Protein AF-A0AAF0M0W3-F1 (afdb_monomer)

Radius of gyration: 18.83 Å; Cα contacts (8 Å, |Δi|>4): 178; chains: 1; bounding box: 48×36×51 Å

Sequence (177 aa):
MTSTQRFRRYANWMKGRPHIDGHALKNRHITSLITAVCKCGARSDKPLSYHRRVQWQNKHLTQVMFQRNNPGDVGVAIVRMTGITYRQLDHWARKGYLPNHSQGSGTSRHWSADAPFIAAEMVRLIGIGFTPEAAAQIARRVVEEPSLEDRYHVGNGVEIQLTNWDAARAARKKTAA

Nearest PDB structures (foldseek):
  4wlw-assembly1_A-2  TM=6.647E-01  e=7.134E-03  Escherichia coli K-12
  4wlw-assembly2_A  TM=6.647E-01  e=7.134E-03  Escherichia coli K-12
  4wlw-assembly2_A-2  TM=6.647E-01  e=7.134E-03  Escherichia coli K-12
  4wls-assembly1_B  TM=6.559E-01  e=6.329E-03  Escherichia coli DH5[alpha]
  1q07-assembly1_A  TM=6.587E-01  e=1.974E-02  Escherichia coli

Structure (mmCIF, N/CA/C/O backbone):
data_AF-A0AAF0M0W3-F1
#
_entry.id   AF-A0AAF0M0W3-F1
#
loop_
_atom_site.group_PDB
_atom_site.id
_atom_site.type_symbol
_atom_site.label_atom_id
_atom_site.label_alt_id
_atom_site.label_comp_id
_atom_site.label_asym_id
_atom_site.label_entity_id
_atom_site.label_seq_id
_atom_site.pdbx_PDB_ins_code
_atom_site.Cartn_x
_atom_site.Cartn_y
_atom_site.Cartn_z
_atom_site.occupancy
_atom_site.B_iso_or_equiv
_atom_site.au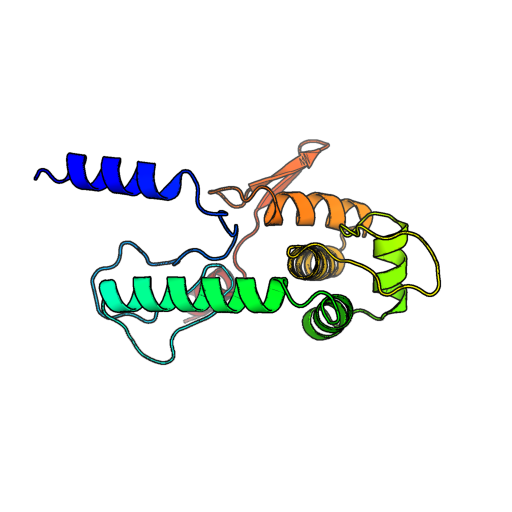th_seq_id
_atom_site.auth_comp_id
_atom_site.auth_asym_id
_atom_site.auth_atom_id
_atom_site.pdbx_PDB_model_num
ATOM 1 N N . MET A 1 1 ? 7.952 23.039 34.178 1.00 51.47 1 MET A N 1
ATOM 2 C CA . MET A 1 1 ? 7.816 22.869 32.710 1.00 51.47 1 MET A CA 1
ATOM 3 C C . MET A 1 1 ? 6.339 22.785 32.369 1.00 51.47 1 MET A C 1
ATOM 5 O O . MET A 1 1 ? 5.679 21.867 32.843 1.00 51.47 1 MET A O 1
ATOM 9 N N . THR A 1 2 ? 5.811 23.741 31.609 1.00 57.78 2 THR A N 1
ATOM 10 C CA . THR A 1 2 ? 4.375 23.792 31.290 1.00 57.78 2 THR A CA 1
ATOM 11 C C . THR A 1 2 ? 4.007 22.776 30.199 1.00 57.78 2 THR A C 1
ATOM 13 O O . THR A 1 2 ? 4.853 22.380 29.393 1.00 57.78 2 THR A O 1
ATOM 16 N N . SER A 1 3 ? 2.741 22.340 30.164 1.00 43.03 3 SER A N 1
ATOM 17 C CA . SER A 1 3 ? 2.191 21.437 29.131 1.00 43.03 3 SER A CA 1
ATOM 18 C C . SER A 1 3 ? 2.544 21.908 27.707 1.00 43.03 3 SER A C 1
ATOM 20 O O . SER A 1 3 ? 3.030 21.141 26.872 1.00 43.03 3 SER A O 1
ATOM 22 N N . THR A 1 4 ? 2.449 23.217 27.479 1.00 46.47 4 THR A N 1
ATOM 23 C CA . THR A 1 4 ? 2.734 23.889 26.207 1.00 46.47 4 THR A CA 1
ATOM 24 C C . THR A 1 4 ? 4.212 23.809 25.800 1.00 46.47 4 THR A C 1
ATOM 26 O O . THR A 1 4 ? 4.528 23.631 24.622 1.00 46.47 4 THR A O 1
ATOM 29 N N . GLN A 1 5 ? 5.141 23.863 26.764 1.00 44.78 5 GLN A N 1
ATOM 30 C CA . GLN A 1 5 ? 6.579 23.701 26.507 1.00 44.78 5 GLN A CA 1
ATOM 31 C C . GLN A 1 5 ? 6.940 22.261 26.117 1.00 44.78 5 GLN A C 1
ATOM 33 O O . GLN A 1 5 ? 7.802 22.058 25.259 1.00 44.78 5 GLN A O 1
ATOM 38 N N . ARG A 1 6 ? 6.263 21.252 26.689 1.00 45.41 6 ARG A N 1
ATOM 39 C CA . ARG A 1 6 ? 6.442 19.847 26.278 1.00 45.41 6 ARG A CA 1
ATOM 40 C C . ARG A 1 6 ? 5.936 19.612 24.856 1.00 45.41 6 ARG A C 1
ATOM 42 O O . ARG A 1 6 ? 6.615 18.939 24.086 1.00 45.41 6 ARG A O 1
ATOM 49 N N . PHE A 1 7 ? 4.808 20.219 24.485 1.00 42.31 7 PHE A N 1
ATOM 50 C CA . PHE A 1 7 ? 4.230 20.079 23.147 1.00 42.31 7 PHE A CA 1
ATOM 51 C C . PHE A 1 7 ? 5.109 20.713 22.056 1.00 42.31 7 PHE A C 1
ATOM 53 O O . PHE A 1 7 ? 5.390 20.070 21.048 1.00 42.31 7 PHE A O 1
ATOM 60 N N . ARG A 1 8 ? 5.639 21.927 22.278 1.00 45.53 8 ARG A N 1
ATOM 61 C CA . ARG A 1 8 ? 6.565 22.584 21.330 1.00 45.53 8 ARG A CA 1
ATOM 62 C C . ARG A 1 8 ? 7.876 21.820 21.149 1.00 45.53 8 ARG A C 1
ATOM 64 O O . ARG A 1 8 ? 8.347 21.667 20.025 1.00 45.53 8 ARG A O 1
ATOM 71 N N . ARG A 1 9 ? 8.455 21.304 22.238 1.00 46.06 9 ARG A N 1
ATOM 72 C CA . ARG A 1 9 ? 9.697 20.514 22.181 1.00 46.06 9 ARG A CA 1
ATOM 73 C C . ARG A 1 9 ? 9.476 19.180 21.460 1.00 46.06 9 ARG A C 1
ATOM 75 O O . ARG A 1 9 ? 10.324 18.762 20.680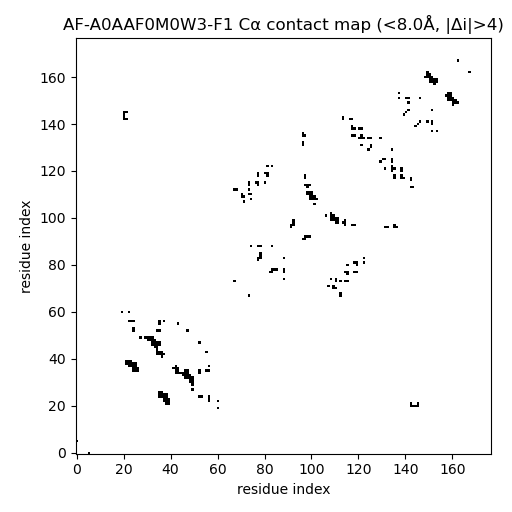 1.00 46.06 9 ARG A O 1
ATOM 82 N N . TYR A 1 10 ? 8.312 18.565 21.665 1.00 44.59 10 TYR A N 1
ATOM 83 C CA . TYR A 1 10 ? 7.892 17.356 20.962 1.00 44.59 10 TYR A CA 1
ATOM 84 C C . TYR A 1 10 ? 7.655 17.596 19.460 1.00 44.59 10 TYR A C 1
ATOM 86 O O . TYR A 1 10 ? 8.153 16.836 18.633 1.00 44.59 10 TYR A O 1
ATOM 94 N N . ALA A 1 11 ? 6.958 18.674 19.092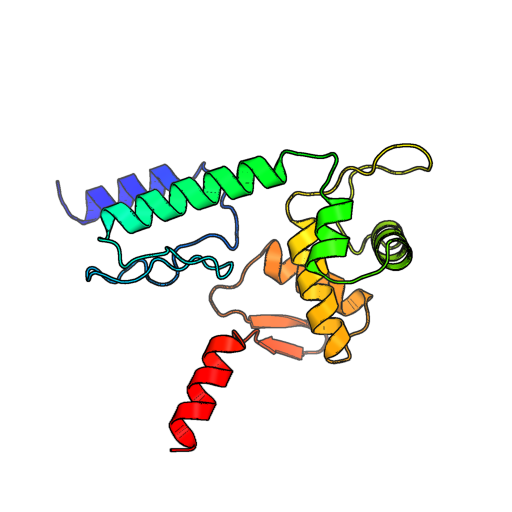 1.00 47.69 11 ALA A N 1
ATOM 95 C CA . ALA A 1 11 ? 6.717 19.037 17.695 1.00 47.69 11 ALA A CA 1
ATOM 96 C C . ALA A 1 11 ? 8.024 19.344 16.944 1.00 47.69 11 ALA A C 1
ATOM 98 O O . ALA A 1 11 ? 8.215 18.877 15.826 1.00 47.69 11 ALA A O 1
ATOM 99 N N . ASN A 1 12 ? 8.964 20.056 17.573 1.00 47.53 12 ASN A N 1
ATOM 100 C CA . ASN A 1 12 ? 10.274 20.325 16.974 1.00 47.53 12 ASN A CA 1
ATOM 101 C C . ASN A 1 12 ? 11.152 19.067 16.867 1.00 47.53 12 ASN A C 1
ATOM 103 O O . ASN A 1 12 ? 11.892 18.933 15.901 1.00 47.53 12 ASN A O 1
ATOM 107 N N . TRP A 1 13 ? 11.029 18.111 17.793 1.00 46.72 13 TRP A N 1
ATOM 108 C CA . TRP A 1 13 ? 11.699 16.806 17.692 1.00 46.72 13 TRP A CA 1
ATOM 109 C C . TRP A 1 13 ? 11.157 15.931 16.544 1.00 46.72 13 TRP A C 1
ATOM 111 O O . TRP A 1 13 ? 11.858 15.048 16.055 1.00 46.72 13 TRP A O 1
ATOM 121 N N . MET A 1 14 ? 9.928 16.187 16.085 1.00 42.41 14 MET A N 1
ATOM 122 C CA . MET A 1 14 ? 9.296 15.471 14.967 1.00 42.41 14 MET A CA 1
ATOM 123 C C . MET A 1 14 ? 9.658 16.050 13.587 1.00 42.41 14 MET A C 1
ATOM 125 O O . MET A 1 14 ? 9.535 15.336 12.600 1.00 42.41 14 MET A O 1
ATOM 129 N N . LYS A 1 15 ? 10.143 17.299 13.498 1.00 43.28 15 LYS A N 1
ATOM 130 C CA . LYS A 1 15 ? 10.372 18.032 12.231 1.00 43.28 15 LYS A CA 1
ATOM 131 C C . LYS A 1 15 ? 11.534 17.533 11.351 1.00 43.28 15 LYS A C 1
ATOM 133 O O . LYS A 1 15 ? 11.776 18.116 10.305 1.00 43.28 15 LYS A O 1
ATOM 138 N N . GLY A 1 16 ? 12.245 16.477 11.744 1.00 42.19 16 GLY A N 1
ATOM 139 C CA . GLY A 1 16 ? 13.374 15.933 10.97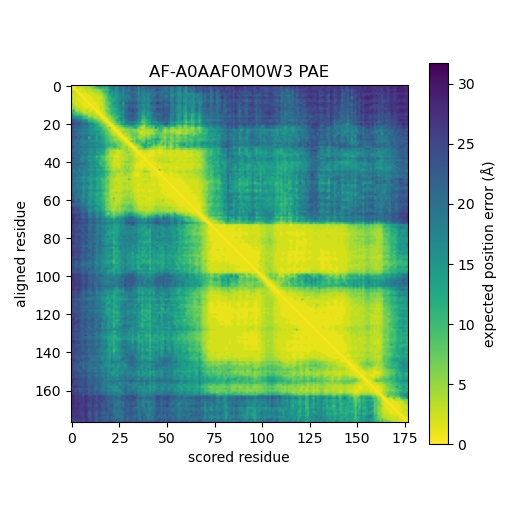4 1.00 42.19 16 GLY A CA 1
ATOM 140 C C . GLY A 1 16 ? 13.469 14.410 10.978 1.00 42.19 16 GLY A C 1
ATOM 141 O O . GLY A 1 16 ? 14.490 13.863 10.572 1.00 42.19 16 GLY A O 1
ATOM 142 N N . ARG A 1 17 ? 12.442 13.705 11.470 1.00 47.12 17 ARG A N 1
ATOM 143 C CA . ARG A 1 17 ? 12.383 12.247 11.329 1.00 47.12 17 ARG A CA 1
ATOM 144 C C . ARG A 1 17 ? 11.668 11.927 10.021 1.00 47.12 17 ARG A C 1
ATOM 146 O O . ARG A 1 17 ? 10.658 12.577 9.764 1.00 47.12 17 ARG A O 1
ATOM 153 N N . PRO A 1 18 ? 12.139 10.945 9.231 1.00 43.50 18 PRO A N 1
ATOM 154 C CA . PRO A 1 18 ? 11.376 10.446 8.097 1.00 43.50 18 PRO A CA 1
ATOM 155 C C . PRO A 1 18 ? 10.004 10.038 8.624 1.00 43.50 18 PRO A C 1
ATOM 157 O O . PRO A 1 18 ? 9.873 9.115 9.437 1.00 43.50 18 PRO A O 1
ATOM 160 N N . HIS A 1 19 ? 9.001 10.827 8.256 1.00 46.88 19 HIS A N 1
ATOM 161 C CA . HIS A 1 19 ? 7.620 10.541 8.554 1.00 46.88 19 HIS A CA 1
ATOM 162 C C . HIS A 1 19 ? 7.303 9.324 7.695 1.00 46.88 19 HIS A C 1
ATOM 164 O O . HIS A 1 19 ? 7.188 9.428 6.483 1.00 46.88 19 HIS A O 1
ATOM 170 N N . ILE A 1 20 ? 7.313 8.130 8.291 1.00 53.22 20 ILE A N 1
ATOM 171 C CA . ILE A 1 20 ? 6.810 6.960 7.578 1.00 53.22 20 ILE A CA 1
ATOM 172 C C . ILE A 1 20 ? 5.302 7.088 7.610 1.00 53.22 20 ILE A C 1
ATOM 174 O O . ILE A 1 20 ? 4.629 6.647 8.553 1.00 53.22 20 ILE A O 1
ATOM 178 N N . ASP A 1 21 ? 4.813 7.783 6.594 1.00 58.41 21 ASP A N 1
ATOM 179 C CA . ASP A 1 21 ? 3.411 7.929 6.295 1.00 58.41 21 ASP A CA 1
ATOM 180 C C . ASP A 1 21 ? 2.745 6.546 6.316 1.00 58.41 21 ASP A C 1
ATOM 182 O O . ASP A 1 21 ? 3.261 5.548 5.818 1.00 58.41 21 ASP A O 1
ATOM 186 N N . GLY A 1 22 ? 1.660 6.442 7.087 1.00 60.41 22 GLY A N 1
ATOM 187 C CA . GLY A 1 22 ? 0.940 5.181 7.303 1.00 60.41 22 GLY A CA 1
ATOM 188 C C . GLY A 1 22 ? 1.342 4.345 8.528 1.00 60.41 22 GLY A C 1
ATOM 189 O O . GLY A 1 22 ? 0.660 3.359 8.814 1.00 60.41 22 GLY A O 1
ATOM 190 N N . HIS A 1 23 ? 2.348 4.732 9.329 1.00 66.62 23 HIS A N 1
ATOM 191 C CA . HIS A 1 23 ? 2.781 3.945 10.504 1.00 66.62 23 HIS A CA 1
ATOM 192 C C . HIS A 1 23 ? 2.622 4.647 11.876 1.00 66.62 23 HIS A C 1
ATOM 194 O O . HIS A 1 23 ? 3.389 4.446 12.826 1.00 66.62 23 HIS A O 1
ATOM 200 N N . ALA A 1 24 ? 1.562 5.448 12.022 1.00 74.06 24 ALA A N 1
ATOM 201 C CA . ALA A 1 24 ? 1.191 6.099 13.284 1.00 74.06 24 ALA A CA 1
ATOM 202 C C . ALA A 1 24 ? 0.385 5.184 14.239 1.00 74.06 24 ALA A C 1
ATOM 204 O O . ALA A 1 24 ? -0.352 4.314 13.783 1.00 74.06 24 ALA A O 1
ATOM 205 N N . LEU A 1 25 ? 0.450 5.390 15.563 1.00 75.31 25 LEU A N 1
ATOM 206 C CA . LEU A 1 25 ? -0.514 4.797 16.510 1.00 75.31 25 LEU A CA 1
ATOM 207 C C . LEU A 1 25 ? -1.925 5.354 16.251 1.00 75.31 25 LEU A C 1
ATOM 209 O O . LEU A 1 25 ? -2.125 6.559 16.394 1.00 75.31 25 LEU A O 1
ATOM 213 N N . LYS A 1 26 ? -2.917 4.496 15.963 1.00 71.06 26 LYS A N 1
ATOM 214 C CA . LYS A 1 26 ? -4.325 4.918 15.780 1.00 71.06 26 LYS A CA 1
ATOM 215 C C . LYS A 1 26 ? -4.940 5.489 17.066 1.00 71.06 26 LYS A C 1
ATOM 217 O O . LYS A 1 26 ? -5.663 6.472 17.024 1.00 71.06 26 LYS A O 1
ATOM 222 N N . ASN A 1 27 ? -4.586 4.924 18.222 1.00 69.62 27 ASN A N 1
ATOM 223 C CA . ASN A 1 27 ? -5.183 5.264 19.521 1.00 69.62 27 ASN A CA 1
ATOM 224 C C . ASN A 1 27 ? -4.202 5.990 20.443 1.00 69.62 27 ASN A C 1
ATOM 226 O O . ASN A 1 27 ? -4.057 5.652 21.621 1.00 69.62 27 ASN A O 1
ATOM 230 N N . ARG A 1 28 ? -3.464 6.955 19.896 1.00 64.06 28 ARG A N 1
ATOM 231 C CA . ARG A 1 28 ? -2.369 7.607 20.615 1.00 64.06 28 ARG A CA 1
ATOM 232 C C . ARG A 1 28 ? -2.824 8.350 21.879 1.00 64.06 28 ARG A C 1
ATOM 234 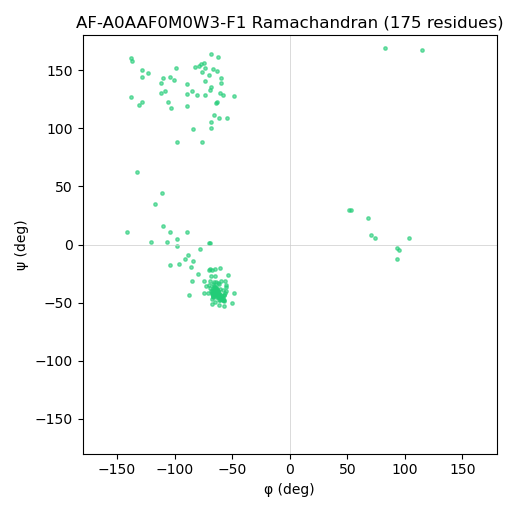O O . ARG A 1 28 ? -2.086 8.373 22.856 1.00 64.06 28 ARG A O 1
ATOM 241 N N . HIS A 1 29 ? -4.024 8.923 21.866 1.00 65.31 29 HIS A N 1
ATOM 242 C CA . HIS A 1 29 ? -4.538 9.769 22.950 1.00 65.31 29 HIS A CA 1
ATOM 243 C C . HIS A 1 29 ? -5.170 8.988 24.106 1.00 65.31 29 HIS A C 1
ATOM 245 O O . HIS A 1 29 ? -5.372 9.538 25.184 1.00 65.31 29 HIS A O 1
ATOM 251 N N . ILE A 1 30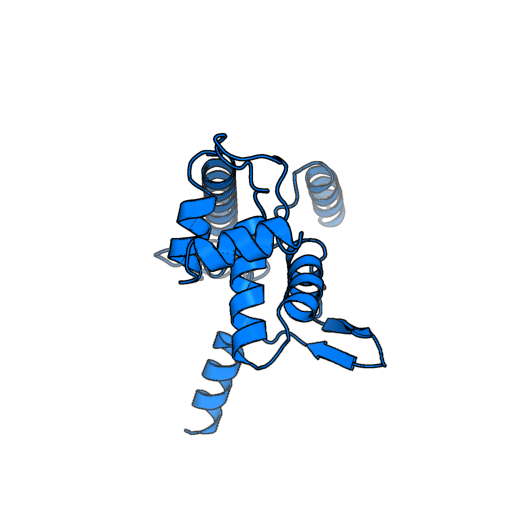 ? -5.464 7.703 23.907 1.00 72.44 30 ILE A N 1
ATOM 252 C CA . ILE A 1 30 ? -6.050 6.865 24.952 1.00 72.44 30 ILE A CA 1
ATOM 253 C C . ILE A 1 30 ? -4.959 6.560 25.977 1.00 72.44 30 ILE A C 1
ATOM 255 O O . ILE A 1 30 ? -3.889 6.098 25.587 1.00 72.44 30 ILE A O 1
ATOM 259 N N . THR A 1 31 ? -5.201 6.793 27.266 1.00 70.75 31 THR A N 1
ATOM 260 C CA . THR A 1 31 ? -4.228 6.560 28.355 1.00 70.75 31 THR A CA 1
ATOM 261 C C . THR A 1 31 ? -4.398 5.206 29.046 1.00 70.75 31 THR A C 1
ATOM 263 O O . THR A 1 31 ? -3.456 4.729 29.678 1.00 70.75 31 THR A O 1
ATOM 266 N N . SER A 1 32 ? -5.546 4.548 28.866 1.00 74.50 32 SER A N 1
ATOM 267 C CA . SER A 1 32 ? -5.835 3.220 29.415 1.00 74.50 32 SER A CA 1
ATOM 268 C C . SER A 1 32 ? -4.988 2.108 28.780 1.00 74.50 32 SER A C 1
ATOM 270 O O . SER A 1 32 ? -4.349 2.280 27.733 1.00 74.50 32 SER A O 1
ATOM 272 N N . LEU A 1 33 ? -4.951 0.949 29.443 1.00 80.06 33 LEU A N 1
ATOM 273 C CA . LEU A 1 33 ? -4.333 -0.262 28.907 1.00 80.06 33 LEU A CA 1
ATOM 274 C C . LEU A 1 33 ? -5.159 -0.762 27.723 1.00 80.06 33 LEU A C 1
ATOM 276 O O . LEU A 1 33 ? -6.234 -1.326 27.898 1.00 80.06 33 LEU A O 1
ATOM 280 N N . ILE A 1 34 ? -4.640 -0.559 26.516 1.00 83.00 34 ILE A N 1
ATOM 281 C CA . ILE A 1 34 ? -5.257 -1.037 25.280 1.00 83.00 34 ILE A CA 1
ATOM 282 C C . ILE A 1 34 ? -4.197 -1.626 24.364 1.00 83.00 34 ILE A C 1
ATOM 284 O O . ILE A 1 34 ? -3.008 -1.304 24.464 1.00 83.00 34 ILE A O 1
ATOM 288 N N . THR A 1 35 ? -4.630 -2.475 23.444 1.00 87.12 35 THR A N 1
ATOM 289 C CA . THR A 1 35 ? -3.780 -2.990 22.375 1.00 87.12 35 THR A CA 1
ATOM 290 C C . THR A 1 35 ? -3.267 -1.828 21.525 1.00 87.12 35 THR A C 1
ATOM 292 O O . THR A 1 35 ? -4.034 -0.954 21.110 1.00 87.12 35 THR A O 1
ATOM 295 N N . ALA A 1 36 ? -1.959 -1.784 21.277 1.00 84.19 36 ALA A N 1
ATOM 296 C CA . ALA A 1 36 ? -1.400 -0.850 20.312 1.00 84.19 36 ALA A CA 1
ATOM 297 C C . ALA A 1 36 ? -1.859 -1.260 18.911 1.00 84.19 36 ALA A C 1
ATOM 299 O O . ALA A 1 36 ? -1.810 -2.439 18.569 1.00 84.19 36 ALA A O 1
ATOM 300 N N . VAL A 1 37 ? -2.287 -0.286 18.107 1.00 81.06 37 VAL A N 1
ATOM 301 C CA . VAL A 1 37 ? -2.665 -0.502 16.708 1.00 81.06 37 VAL A CA 1
ATOM 302 C C . VAL A 1 37 ? -1.955 0.539 15.861 1.00 81.06 37 VAL A C 1
ATOM 304 O O . VAL A 1 37 ? -2.128 1.743 16.072 1.00 81.06 37 VAL A O 1
ATOM 307 N N . CYS A 1 38 ? -1.141 0.074 14.922 1.00 84.69 38 CYS A N 1
ATOM 308 C CA . CYS A 1 38 ? -0.514 0.915 13.916 1.00 84.69 38 CYS A CA 1
ATOM 309 C C . CYS A 1 38 ? -1.520 1.248 12.799 1.00 84.69 38 CYS A C 1
ATOM 311 O O . CYS A 1 38 ? -2.450 0.480 12.539 1.00 84.69 38 CYS A O 1
ATOM 313 N N . LYS A 1 39 ? -1.343 2.380 12.111 1.00 76.50 39 LYS A N 1
ATOM 314 C CA . LYS A 1 39 ? -2.160 2.777 10.956 1.00 76.50 39 LYS A CA 1
ATOM 315 C C . LYS A 1 39 ? -2.165 1.696 9.865 1.00 76.50 39 LYS A C 1
ATOM 317 O O . LYS A 1 39 ? -3.243 1.385 9.370 1.00 76.50 39 LYS A O 1
ATOM 322 N N . CYS A 1 40 ? -1.034 1.020 9.656 1.00 73.06 40 CYS A N 1
ATOM 323 C CA . CYS A 1 40 ? -0.884 -0.128 8.755 1.00 73.06 40 CYS A CA 1
ATOM 324 C C . CYS A 1 40 ? -1.604 -1.421 9.206 1.00 73.06 40 CYS A C 1
ATOM 326 O O . CYS A 1 40 ? -1.454 -2.457 8.570 1.00 73.06 40 CYS A O 1
ATOM 328 N N . GLY A 1 41 ? -2.314 -1.418 10.341 1.00 77.44 41 GLY A N 1
ATOM 329 C CA . GLY A 1 41 ? -3.084 -2.565 10.837 1.00 77.44 41 GLY A CA 1
ATOM 330 C C . GLY A 1 41 ? -2.348 -3.495 11.809 1.00 77.44 41 GLY A C 1
ATOM 331 O O . GLY A 1 41 ? -3.013 -4.276 12.489 1.00 77.44 41 GLY A O 1
ATOM 332 N N . ALA A 1 42 ? -1.021 -3.378 11.952 1.00 81.38 42 ALA A N 1
ATOM 333 C CA . ALA A 1 42 ? -0.245 -4.164 12.917 1.00 81.38 42 ALA A CA 1
ATOM 334 C C . ALA A 1 42 ? -0.720 -3.922 14.359 1.00 81.38 42 ALA A C 1
ATOM 336 O O . ALA A 1 42 ? -1.078 -2.793 14.720 1.00 81.38 42 ALA A O 1
ATOM 337 N N . ARG A 1 43 ? -0.712 -4.974 15.187 1.00 91.12 43 ARG A N 1
ATOM 338 C CA . ARG A 1 43 ? -1.216 -4.944 16.568 1.00 91.12 43 ARG A CA 1
ATOM 339 C C . ARG A 1 43 ? -0.183 -5.493 17.545 1.00 91.12 43 ARG A C 1
ATOM 341 O O . ARG A 1 43 ? 0.616 -6.344 17.172 1.00 91.12 43 ARG A O 1
ATOM 348 N N . SER A 1 44 ? -0.193 -5.007 18.784 1.00 90.44 44 SER A N 1
ATOM 349 C CA . SER A 1 44 ? 0.557 -5.653 19.867 1.00 90.44 44 SER A CA 1
ATOM 350 C C . SER A 1 44 ? -0.163 -6.911 20.357 1.00 90.44 44 SER A C 1
ATOM 352 O O . SER A 1 44 ? -1.388 -6.941 20.390 1.00 90.44 44 SER A O 1
ATOM 354 N N . ASP A 1 45 ? 0.582 -7.915 20.818 1.00 91.00 45 ASP A N 1
ATOM 355 C CA . ASP A 1 45 ? -0.008 -9.190 21.276 1.00 91.00 45 ASP A CA 1
ATOM 356 C C . ASP A 1 45 ? -0.801 -9.054 22.584 1.00 91.00 45 ASP A C 1
ATOM 358 O O . ASP A 1 45 ? -1.647 -9.878 22.914 1.00 91.00 45 ASP A O 1
ATOM 362 N N . LYS A 1 46 ? -0.525 -7.995 23.349 1.00 91.25 46 LYS A N 1
ATOM 363 C CA . LYS A 1 46 ? -1.172 -7.703 24.630 1.00 91.25 46 LYS A CA 1
ATOM 364 C C . LYS A 1 46 ? -1.512 -6.220 24.775 1.00 91.25 46 LYS A C 1
ATOM 366 O O . LYS A 1 46 ? -0.908 -5.394 24.079 1.00 91.25 46 LYS A O 1
ATOM 371 N N . PRO A 1 47 ? -2.442 -5.859 25.677 1.00 91.25 47 PRO A N 1
ATOM 372 C CA . PRO A 1 47 ? -2.683 -4.473 26.055 1.00 91.25 47 PRO A CA 1
ATOM 373 C C . PRO A 1 47 ? -1.423 -3.837 26.649 1.00 91.25 47 PRO A C 1
ATOM 375 O O . PRO A 1 47 ? -0.698 -4.463 27.422 1.00 91.25 47 PRO A O 1
ATOM 378 N N . LEU A 1 48 ? -1.151 -2.587 26.283 1.00 88.69 48 LEU A N 1
ATOM 379 C CA . LEU A 1 48 ? 0.064 -1.875 26.667 1.00 88.69 48 LEU A CA 1
ATOM 380 C C . LEU A 1 48 ? -0.274 -0.517 27.290 1.00 88.69 48 LEU A C 1
ATOM 382 O O . LEU A 1 48 ? -1.188 0.190 26.851 1.00 88.69 48 LEU A O 1
ATOM 386 N N . SER A 1 49 ? 0.519 -0.120 28.289 1.00 87.94 49 SER A N 1
ATOM 387 C CA . SER A 1 49 ? 0.485 1.243 28.828 1.00 87.94 49 SER A CA 1
ATOM 388 C C . SER A 1 49 ? 0.877 2.251 27.748 1.00 87.94 49 SER A C 1
ATOM 390 O O . SER A 1 49 ? 1.513 1.890 26.754 1.00 87.94 49 SER A O 1
ATOM 392 N N . TYR A 1 50 ? 0.537 3.528 27.935 1.00 84.81 50 TYR A N 1
ATOM 393 C CA . TYR A 1 50 ? 0.858 4.576 26.958 1.00 84.81 50 TYR A CA 1
ATOM 394 C C . TYR A 1 50 ? 2.342 4.566 26.538 1.00 84.81 50 TYR A C 1
ATOM 396 O O . TYR A 1 50 ? 2.652 4.486 25.349 1.00 84.81 50 TYR A O 1
ATOM 404 N N . HIS A 1 51 ? 3.269 4.550 27.504 1.00 84.50 51 HIS A N 1
ATOM 405 C CA . HIS A 1 51 ? 4.708 4.529 27.219 1.00 84.50 51 HIS A CA 1
ATOM 406 C C . HIS A 1 51 ? 5.129 3.275 26.437 1.00 84.50 51 HIS A C 1
ATOM 408 O O . HIS A 1 51 ? 5.889 3.360 25.472 1.00 84.50 51 HIS A O 1
ATOM 414 N N . ARG A 1 52 ? 4.586 2.105 26.799 1.00 87.06 52 ARG A N 1
ATOM 415 C CA . ARG A 1 52 ? 4.848 0.848 26.086 1.00 87.06 52 ARG A CA 1
ATOM 416 C C . ARG A 1 52 ? 4.273 0.852 24.668 1.00 87.06 52 ARG A C 1
ATOM 418 O O . ARG A 1 52 ? 4.909 0.293 23.783 1.00 87.06 52 ARG A O 1
ATOM 425 N N . ARG A 1 53 ? 3.133 1.509 24.418 1.00 84.81 53 ARG A N 1
ATOM 426 C CA . ARG A 1 53 ? 2.585 1.680 23.059 1.00 84.81 53 ARG A CA 1
ATOM 427 C C . ARG A 1 53 ? 3.494 2.533 22.185 1.00 84.81 53 ARG A C 1
ATOM 429 O O . ARG A 1 53 ? 3.745 2.151 21.048 1.00 84.81 53 ARG A O 1
ATOM 436 N N . VAL A 1 54 ? 4.030 3.636 22.714 1.00 79.69 54 VAL A N 1
ATOM 437 C CA . VAL A 1 54 ? 5.004 4.472 21.987 1.00 79.69 54 VAL A CA 1
ATOM 438 C C . VAL A 1 54 ? 6.277 3.678 21.672 1.00 79.69 54 VAL A C 1
ATOM 440 O O . VAL A 1 54 ? 6.749 3.703 20.539 1.00 79.69 54 VAL A O 1
ATOM 443 N N . GLN A 1 55 ? 6.805 2.914 22.636 1.00 85.25 55 GLN A N 1
ATOM 444 C CA . GLN A 1 55 ? 7.956 2.034 22.397 1.00 85.25 55 GLN A CA 1
ATOM 445 C C . GLN A 1 55 ? 7.665 0.963 21.340 1.00 85.25 55 GLN A C 1
ATOM 447 O O . GLN A 1 55 ? 8.484 0.746 20.451 1.00 85.25 55 GLN A O 1
ATOM 452 N N . TRP A 1 56 ? 6.500 0.317 21.417 1.00 91.50 56 TRP A N 1
ATOM 453 C CA . TRP A 1 56 ? 6.059 -0.663 20.426 1.00 91.50 56 TRP A CA 1
ATOM 454 C C . TRP A 1 56 ? 5.965 -0.038 19.033 1.00 91.50 56 TRP A C 1
ATOM 456 O O . TRP A 1 56 ? 6.469 -0.618 18.079 1.00 91.50 56 TRP A O 1
ATOM 466 N N . GLN A 1 57 ? 5.406 1.170 18.921 1.00 86.62 57 GLN A N 1
ATOM 467 C CA . GLN A 1 57 ? 5.310 1.884 17.652 1.00 86.62 57 GLN A CA 1
ATOM 468 C C . GLN A 1 57 ? 6.693 2.198 17.081 1.00 86.62 57 GLN A C 1
ATOM 470 O O . GLN A 1 57 ? 6.918 1.971 15.900 1.00 86.62 57 GLN A O 1
ATOM 475 N N . ASN A 1 58 ? 7.624 2.681 17.906 1.00 82.69 58 ASN A N 1
ATOM 476 C CA . ASN A 1 58 ? 8.992 2.949 17.466 1.00 82.69 58 ASN A CA 1
ATOM 477 C C . ASN A 1 58 ? 9.692 1.665 17.008 1.00 82.69 58 ASN A C 1
ATOM 479 O O . ASN A 1 58 ? 10.317 1.668 15.956 1.00 82.69 58 ASN A O 1
ATOM 483 N N . LYS A 1 59 ? 9.542 0.557 17.748 1.00 85.81 59 LYS A N 1
ATOM 484 C CA . LYS A 1 59 ? 10.091 -0.747 17.350 1.00 85.81 59 LYS A CA 1
ATOM 485 C C . LYS A 1 59 ? 9.493 -1.224 16.025 1.00 85.81 59 LYS A C 1
ATOM 487 O O . LYS A 1 59 ? 10.235 -1.652 15.150 1.00 85.81 59 LYS A O 1
ATOM 492 N N . HIS A 1 60 ? 8.173 -1.114 15.873 1.00 85.56 60 HIS A N 1
ATOM 493 C CA . HIS A 1 60 ? 7.460 -1.440 14.638 1.00 85.56 60 HIS A CA 1
ATOM 494 C C . HIS A 1 60 ? 7.956 -0.587 13.468 1.00 85.56 60 HIS A C 1
ATOM 496 O O . HIS A 1 60 ? 8.296 -1.124 12.424 1.00 85.56 60 HIS A O 1
ATOM 502 N N . LEU A 1 61 ? 8.083 0.727 13.664 1.00 81.81 61 LEU A N 1
ATOM 503 C CA . LEU A 1 61 ? 8.642 1.652 12.677 1.00 81.81 61 LEU A CA 1
ATOM 504 C C . LEU A 1 61 ? 10.066 1.260 12.277 1.00 81.81 61 LEU A C 1
ATOM 506 O O . LEU A 1 61 ? 10.352 1.181 11.090 1.00 81.81 61 LEU A O 1
ATOM 510 N N . THR A 1 62 ? 10.944 0.969 13.239 1.00 75.88 62 THR A N 1
ATOM 511 C CA . THR A 1 62 ? 12.318 0.526 12.961 1.00 75.88 62 THR A CA 1
ATOM 512 C C . THR A 1 62 ? 12.347 -0.801 12.206 1.00 75.88 62 THR A C 1
ATOM 514 O O . THR A 1 62 ? 13.133 -0.955 11.279 1.00 75.88 62 THR A O 1
ATOM 517 N N . GLN A 1 63 ? 11.475 -1.748 12.553 1.00 78.62 63 GLN A N 1
ATOM 518 C CA . GLN A 1 63 ? 11.376 -3.026 11.852 1.00 78.62 63 GLN A CA 1
ATOM 519 C C . GLN A 1 63 ? 10.876 -2.845 10.414 1.00 78.62 63 GLN A C 1
ATOM 521 O O . GLN A 1 63 ? 11.444 -3.427 9.494 1.00 78.62 63 GLN A O 1
ATOM 526 N N . VAL A 1 64 ? 9.872 -1.992 10.208 1.00 75.50 64 VAL A N 1
ATOM 527 C CA . VAL A 1 64 ? 9.366 -1.629 8.878 1.00 75.50 64 VAL A CA 1
ATOM 528 C C . VAL A 1 64 ? 10.440 -0.903 8.067 1.00 75.50 64 VAL A C 1
ATOM 530 O O . VAL A 1 64 ? 10.631 -1.229 6.903 1.00 75.50 64 VAL A O 1
ATOM 533 N N . MET A 1 65 ? 11.192 0.026 8.666 1.00 72.81 65 MET A N 1
ATOM 534 C CA . MET A 1 65 ? 12.347 0.677 8.028 1.00 72.81 65 MET A CA 1
ATOM 535 C C . MET A 1 65 ? 13.405 -0.335 7.595 1.00 72.81 65 MET A C 1
ATOM 537 O O . MET A 1 65 ? 13.910 -0.265 6.481 1.00 72.81 65 MET A O 1
ATOM 541 N N . PHE A 1 66 ? 13.737 -1.283 8.469 1.00 67.00 66 PHE A N 1
ATOM 542 C CA . PHE A 1 66 ? 14.733 -2.304 8.172 1.00 67.00 66 PHE A CA 1
ATOM 543 C C . PHE A 1 66 ? 14.277 -3.221 7.031 1.00 67.00 66 PHE A C 1
ATOM 545 O O . PHE A 1 66 ? 15.050 -3.506 6.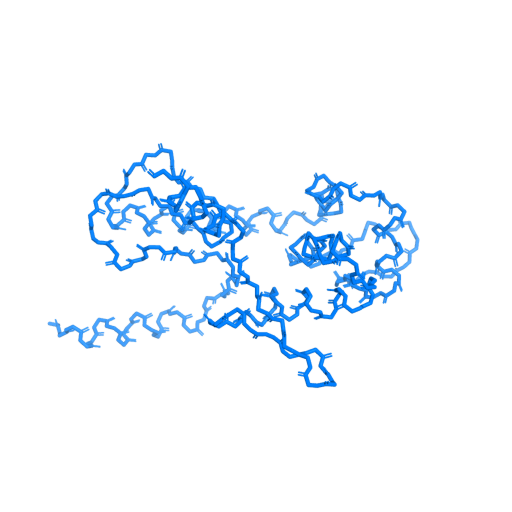125 1.00 67.00 66 PHE A O 1
ATOM 552 N N . GLN A 1 67 ? 13.001 -3.617 7.026 1.00 65.81 67 GLN A N 1
ATOM 553 C CA . GLN A 1 67 ? 12.401 -4.380 5.927 1.00 65.81 67 GLN A CA 1
ATOM 554 C C . GLN A 1 67 ? 12.357 -3.577 4.618 1.00 65.81 67 GLN A C 1
ATOM 556 O O . GLN A 1 67 ? 12.618 -4.136 3.558 1.00 65.81 67 GLN A O 1
ATOM 561 N N . ARG A 1 68 ? 12.093 -2.264 4.686 1.00 63.16 68 ARG A N 1
ATOM 562 C CA . ARG A 1 68 ? 12.142 -1.340 3.537 1.00 63.16 68 ARG A CA 1
ATOM 563 C C . ARG A 1 68 ? 13.549 -1.211 2.943 1.00 63.16 68 ARG A C 1
ATOM 565 O O . ARG A 1 68 ? 13.678 -1.038 1.738 1.00 63.16 68 ARG A O 1
ATOM 572 N N . ASN A 1 69 ? 14.587 -1.326 3.771 1.00 59.81 69 ASN A N 1
ATOM 573 C CA . ASN A 1 69 ? 15.986 -1.172 3.368 1.00 59.81 69 ASN A CA 1
ATOM 574 C C . ASN A 1 69 ? 16.658 -2.476 2.908 1.00 59.81 69 ASN A C 1
ATOM 576 O O . ASN A 1 69 ? 17.874 -2.480 2.735 1.00 59.81 69 ASN A O 1
ATOM 580 N N . ASN A 1 70 ? 15.916 -3.572 2.700 1.00 64.75 70 ASN A N 1
ATOM 581 C CA . ASN A 1 70 ? 16.454 -4.762 2.040 1.00 64.75 70 ASN A CA 1
ATOM 582 C C . ASN A 1 70 ? 16.048 -4.763 0.549 1.00 64.75 70 ASN A C 1
ATOM 584 O O . ASN A 1 70 ? 14.994 -5.301 0.197 1.00 64.75 70 ASN A O 1
ATOM 588 N N . PRO A 1 71 ? 16.840 -4.133 -0.342 1.00 57.09 71 PRO A N 1
ATOM 589 C CA . PRO A 1 71 ? 16.433 -3.834 -1.718 1.00 57.09 71 PRO A CA 1
ATOM 590 C C . PRO A 1 71 ? 16.205 -5.083 -2.578 1.00 57.09 71 PRO A C 1
ATOM 592 O O . PRO A 1 71 ? 15.492 -5.008 -3.577 1.00 57.09 71 PRO A O 1
ATOM 595 N N . GLY A 1 72 ? 16.779 -6.228 -2.195 1.00 63.62 72 GLY A N 1
ATOM 596 C CA . GLY A 1 72 ? 16.727 -7.457 -2.987 1.00 63.62 72 GLY A CA 1
ATOM 597 C C . GLY A 1 72 ? 15.351 -8.124 -3.052 1.00 63.62 72 GLY A C 1
ATOM 598 O O . GLY A 1 72 ? 15.097 -8.863 -3.998 1.00 63.62 72 GLY A O 1
ATOM 599 N N . ASP A 1 73 ? 14.455 -7.853 -2.097 1.00 78.81 73 ASP A N 1
ATOM 600 C CA . ASP A 1 73 ? 13.240 -8.665 -1.910 1.00 78.81 73 ASP A CA 1
ATOM 601 C C . ASP A 1 73 ? 11.923 -7.884 -2.056 1.00 78.81 73 ASP A C 1
ATOM 603 O O . ASP A 1 73 ? 10.834 -8.440 -1.926 1.00 78.81 73 ASP A O 1
ATOM 607 N N . VAL A 1 74 ? 11.975 -6.585 -2.372 1.00 85.56 74 VAL A N 1
ATOM 608 C CA . VAL A 1 74 ? 10.758 -5.752 -2.442 1.00 85.56 74 VAL A CA 1
ATOM 609 C C . VAL A 1 74 ? 9.810 -6.230 -3.549 1.00 85.56 74 VAL A C 1
ATOM 611 O O . VAL A 1 74 ? 8.597 -6.251 -3.356 1.00 85.56 74 VAL A O 1
ATOM 614 N N . GLY A 1 75 ? 10.340 -6.692 -4.686 1.00 88.94 75 GLY A N 1
ATOM 615 C CA . GLY A 1 75 ? 9.522 -7.256 -5.765 1.00 88.94 75 GLY A CA 1
ATOM 616 C C . GLY A 1 75 ? 8.774 -8.529 -5.349 1.00 88.94 75 GLY A C 1
ATOM 617 O O . GLY A 1 75 ? 7.591 -8.682 -5.655 1.00 88.94 75 GLY A O 1
ATOM 618 N N . VAL A 1 76 ? 9.438 -9.421 -4.609 1.00 88.94 76 VAL A N 1
ATOM 619 C CA . VAL A 1 76 ? 8.825 -10.640 -4.056 1.00 88.94 76 VAL A CA 1
ATOM 620 C C . VAL A 1 76 ? 7.794 -10.271 -2.993 1.00 88.94 76 VAL A C 1
ATOM 622 O O . VAL A 1 76 ? 6.698 -10.830 -2.988 1.00 88.94 76 VAL A O 1
ATOM 625 N N . ALA A 1 77 ? 8.100 -9.295 -2.133 1.00 88.00 77 ALA A N 1
ATOM 626 C CA . ALA A 1 77 ? 7.167 -8.784 -1.139 1.00 88.00 77 ALA A CA 1
ATOM 627 C C . ALA A 1 77 ? 5.899 -8.222 -1.795 1.00 88.00 77 ALA A C 1
ATOM 629 O O . ALA A 1 77 ? 4.804 -8.563 -1.355 1.00 88.00 77 ALA A O 1
ATOM 630 N N . ILE A 1 78 ? 6.022 -7.447 -2.882 1.00 92.88 78 ILE A N 1
ATOM 631 C CA . ILE A 1 78 ? 4.872 -6.953 -3.654 1.00 92.88 78 ILE A CA 1
ATOM 632 C C . ILE A 1 78 ? 4.015 -8.128 -4.140 1.00 92.88 78 ILE A C 1
ATOM 634 O O . ILE A 1 78 ? 2.819 -8.165 -3.856 1.00 92.88 78 ILE A O 1
ATOM 638 N N . VAL A 1 79 ? 4.612 -9.111 -4.820 1.00 94.38 79 VAL A N 1
ATOM 639 C CA . VAL A 1 79 ? 3.891 -10.290 -5.336 1.00 94.38 79 VAL A CA 1
ATOM 640 C C . VAL A 1 79 ? 3.197 -11.055 -4.208 1.00 94.38 79 VAL A C 1
ATOM 642 O O . VAL A 1 79 ? 2.006 -11.342 -4.294 1.00 94.38 79 VAL A O 1
ATOM 645 N N . ARG A 1 80 ? 3.907 -11.326 -3.109 1.00 90.31 80 ARG A N 1
ATOM 646 C CA . ARG A 1 80 ? 3.379 -12.080 -1.966 1.00 90.31 80 ARG A CA 1
ATOM 647 C C . ARG A 1 80 ? 2.264 -11.339 -1.230 1.00 90.31 80 ARG A C 1
ATOM 649 O O . ARG A 1 80 ? 1.295 -11.969 -0.820 1.00 90.31 80 ARG A O 1
ATOM 656 N N . MET A 1 81 ? 2.406 -10.031 -1.025 1.00 88.62 81 MET A N 1
ATOM 657 C CA . MET A 1 81 ? 1.427 -9.220 -0.295 1.00 88.62 81 MET A CA 1
ATOM 658 C C . MET A 1 81 ? 0.149 -8.989 -1.096 1.00 88.62 81 MET A C 1
ATOM 660 O O . MET A 1 81 ? -0.928 -8.912 -0.513 1.00 88.62 81 MET A O 1
ATOM 664 N N . THR A 1 82 ? 0.271 -8.836 -2.414 1.00 93.25 82 THR A N 1
ATOM 665 C CA . THR A 1 82 ? -0.838 -8.386 -3.268 1.00 93.25 82 THR A CA 1
ATOM 666 C C . THR A 1 82 ? -1.473 -9.507 -4.085 1.00 93.25 82 THR A C 1
ATOM 668 O O . THR A 1 82 ? -2.584 -9.345 -4.580 1.00 93.25 82 THR A O 1
ATOM 671 N N . GLY A 1 83 ? -0.784 -10.641 -4.236 1.00 94.56 83 GLY A N 1
ATOM 672 C CA . GLY A 1 83 ? -1.230 -11.765 -5.056 1.00 94.56 83 GLY A CA 1
ATOM 673 C C . GLY A 1 83 ? -1.109 -11.535 -6.566 1.00 94.56 83 GLY A C 1
ATOM 674 O O . GLY A 1 83 ? -1.550 -12.386 -7.336 1.00 94.56 83 GLY A O 1
ATOM 675 N N . ILE A 1 84 ? -0.525 -10.418 -7.020 1.00 96.69 84 ILE A N 1
ATOM 676 C CA . ILE A 1 84 ? -0.312 -10.171 -8.453 1.00 96.69 84 ILE A CA 1
ATOM 677 C C . ILE A 1 84 ? 0.817 -11.040 -9.003 1.00 96.69 84 ILE A C 1
ATOM 679 O O . ILE A 1 84 ? 1.774 -11.376 -8.312 1.00 96.69 84 ILE A O 1
ATOM 683 N N . THR A 1 85 ? 0.753 -11.353 -10.291 1.00 96.88 85 THR A N 1
ATOM 684 C CA . THR A 1 85 ? 1.830 -12.084 -10.971 1.00 96.88 85 THR A CA 1
ATOM 685 C C . THR A 1 85 ? 3.050 -11.192 -11.224 1.00 96.88 85 THR A C 1
ATOM 687 O O . THR A 1 85 ? 2.927 -9.978 -11.403 1.00 96.88 85 THR A O 1
ATOM 690 N N . TYR A 1 86 ? 4.238 -11.792 -11.371 1.00 93.81 86 TYR A N 1
ATOM 691 C CA . TYR A 1 86 ? 5.442 -11.058 -11.795 1.00 93.81 86 TYR A CA 1
ATOM 692 C C . TYR A 1 86 ? 5.264 -10.329 -13.134 1.00 93.81 86 TYR A C 1
ATOM 694 O O . TYR A 1 86 ? 5.832 -9.259 -13.327 1.00 93.81 86 TYR A O 1
ATOM 702 N N . ARG A 1 87 ? 4.442 -10.864 -14.049 1.00 94.75 87 ARG A N 1
ATOM 703 C CA . ARG A 1 87 ? 4.125 -10.201 -15.325 1.00 94.75 87 ARG A CA 1
ATOM 704 C C . ARG A 1 87 ? 3.304 -8.926 -15.123 1.00 94.75 87 ARG A C 1
ATOM 706 O O . ARG A 1 87 ? 3.570 -7.933 -15.792 1.00 94.75 87 ARG A O 1
ATOM 713 N N . GLN A 1 88 ? 2.336 -8.938 -14.204 1.00 96.81 88 GLN A N 1
ATOM 714 C CA . GLN A 1 88 ? 1.578 -7.736 -13.838 1.00 96.81 88 GLN A CA 1
ATOM 715 C C . GLN A 1 88 ? 2.472 -6.711 -13.141 1.00 96.81 88 GLN A C 1
ATOM 717 O O . GLN A 1 88 ? 2.435 -5.541 -13.509 1.00 96.81 88 GLN A O 1
ATOM 722 N N . LEU A 1 89 ? 3.318 -7.153 -12.205 1.00 95.06 89 LEU A N 1
ATOM 723 C CA . LEU A 1 89 ? 4.294 -6.289 -11.541 1.00 95.06 89 LEU A CA 1
ATOM 724 C C . LEU A 1 89 ? 5.233 -5.613 -12.553 1.00 95.06 89 LEU A C 1
ATOM 726 O O . LEU A 1 89 ? 5.426 -4.399 -12.512 1.00 95.06 89 LEU A O 1
ATOM 730 N N . ASP A 1 90 ? 5.782 -6.384 -13.492 1.00 92.94 90 ASP A N 1
ATOM 731 C CA . ASP A 1 90 ? 6.649 -5.874 -14.554 1.00 92.94 90 ASP A CA 1
ATOM 732 C C . ASP A 1 90 ? 5.909 -4.909 -15.494 1.00 92.94 90 ASP A C 1
ATOM 734 O O . ASP A 1 90 ? 6.443 -3.862 -15.865 1.00 92.94 90 ASP A O 1
ATOM 738 N N . HIS A 1 91 ? 4.654 -5.213 -15.832 1.00 94.75 91 HIS A N 1
ATOM 739 C CA . HIS A 1 91 ? 3.803 -4.317 -16.608 1.00 94.75 91 HIS A CA 1
ATOM 740 C C . HIS A 1 91 ? 3.569 -2.982 -15.884 1.00 94.75 91 HIS A C 1
ATOM 742 O O . HIS A 1 91 ? 3.763 -1.925 -16.484 1.00 94.75 91 HIS A O 1
ATOM 748 N N . TRP A 1 92 ? 3.217 -3.010 -14.595 1.00 96.12 92 TRP A N 1
ATOM 749 C CA . TRP A 1 92 ? 3.011 -1.807 -13.780 1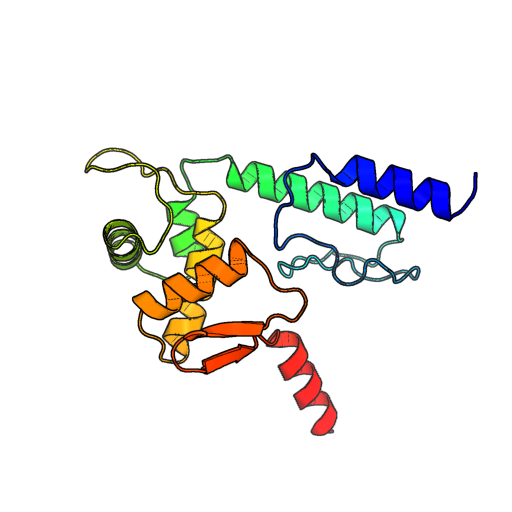.00 96.12 92 TRP A CA 1
ATOM 750 C C . TRP A 1 92 ? 4.292 -0.984 -13.636 1.00 96.12 92 TRP A C 1
ATOM 752 O O . TRP A 1 92 ? 4.250 0.239 -13.755 1.00 96.12 92 TRP A O 1
ATOM 762 N N . ALA A 1 93 ? 5.441 -1.639 -13.462 1.00 94.06 93 ALA A N 1
ATOM 763 C CA . ALA A 1 93 ? 6.744 -0.983 -13.470 1.00 94.06 93 ALA A CA 1
ATOM 764 C C . ALA A 1 93 ? 7.042 -0.286 -14.805 1.00 94.06 93 ALA A C 1
ATOM 766 O O . ALA A 1 93 ? 7.447 0.874 -14.807 1.00 94.06 93 ALA A O 1
ATOM 767 N N . ARG A 1 94 ? 6.824 -0.961 -15.941 1.00 92.62 94 ARG A N 1
ATOM 768 C CA . ARG A 1 94 ? 7.061 -0.387 -17.279 1.00 92.62 94 ARG A CA 1
ATOM 769 C C . ARG A 1 94 ? 6.123 0.768 -17.611 1.00 92.62 94 ARG A C 1
ATOM 771 O O . ARG A 1 94 ? 6.520 1.685 -18.317 1.00 92.62 94 ARG A O 1
ATOM 778 N N . LYS A 1 95 ? 4.893 0.732 -17.101 1.00 95.69 95 LYS A N 1
ATOM 779 C CA . LYS A 1 95 ? 3.927 1.828 -17.233 1.00 95.69 95 LYS A CA 1
ATOM 780 C C . LYS A 1 95 ? 4.185 2.989 -16.268 1.00 95.69 95 LYS A C 1
ATOM 782 O O . LYS A 1 95 ? 3.476 3.986 -16.335 1.00 95.69 95 LYS A O 1
ATOM 787 N N . GLY A 1 96 ? 5.169 2.874 -15.371 1.00 94.75 96 GLY A N 1
ATOM 788 C CA . GLY A 1 96 ? 5.450 3.893 -14.359 1.00 94.75 96 GLY A CA 1
ATOM 789 C C . GLY A 1 96 ? 4.347 4.013 -13.306 1.00 94.75 96 GLY A C 1
ATOM 790 O O . GLY A 1 96 ? 4.197 5.068 -12.693 1.00 94.75 96 GLY A O 1
ATOM 791 N N . TYR A 1 97 ? 3.543 2.962 -13.114 1.00 96.50 97 TYR A N 1
ATOM 792 C CA . TYR A 1 97 ? 2.490 2.914 -12.096 1.00 96.50 97 TYR A CA 1
ATOM 793 C C . TYR A 1 97 ? 3.056 2.726 -10.692 1.00 96.50 97 TYR A C 1
ATOM 795 O O . TYR A 1 97 ? 2.500 3.253 -9.734 1.00 96.50 97 TYR A O 1
ATOM 803 N N . LEU A 1 98 ? 4.183 2.021 -10.593 1.00 94.81 98 LEU A N 1
ATOM 804 C CA . LEU A 1 98 ? 4.939 1.855 -9.361 1.00 94.81 98 LEU A CA 1
ATOM 805 C C . LEU A 1 98 ? 6.286 2.580 -9.462 1.00 94.81 98 LEU A C 1
ATOM 807 O O . LEU A 1 98 ? 6.943 2.477 -10.503 1.00 94.81 98 LEU A O 1
ATOM 811 N N . PRO A 1 99 ? 6.731 3.257 -8.390 1.00 89.25 99 PRO A N 1
ATOM 812 C CA . PRO A 1 99 ? 8.041 3.893 -8.348 1.00 89.25 99 PRO A CA 1
ATOM 813 C C . PRO A 1 99 ? 9.157 2.838 -8.389 1.00 89.25 99 PRO A C 1
ATOM 815 O O . PRO A 1 99 ? 9.353 2.068 -7.443 1.00 89.25 99 PRO A O 1
ATOM 818 N N . ASN A 1 100 ? 9.890 2.810 -9.503 1.00 85.00 100 ASN A N 1
ATOM 819 C CA . ASN A 1 100 ? 11.129 2.055 -9.663 1.00 85.00 100 ASN A CA 1
ATOM 820 C C . ASN A 1 100 ? 12.268 3.002 -10.065 1.00 85.00 100 ASN A C 1
ATOM 822 O O . ASN A 1 100 ? 12.043 4.003 -10.742 1.00 85.00 100 ASN A O 1
ATOM 826 N N . HIS A 1 101 ? 13.486 2.692 -9.622 1.00 75.69 101 HIS A N 1
ATOM 827 C CA . HIS A 1 101 ? 14.674 3.524 -9.862 1.00 75.69 101 HIS A CA 1
ATOM 828 C C . HIS A 1 101 ? 15.633 2.920 -10.896 1.00 75.69 101 HIS A C 1
ATOM 830 O O . HIS A 1 101 ? 16.693 3.474 -11.163 1.00 75.69 101 HIS A O 1
ATOM 836 N N . SER A 1 102 ? 15.284 1.776 -11.481 1.00 76.44 102 SER A N 1
ATOM 837 C CA . SER A 1 102 ? 16.156 1.023 -12.383 1.00 76.44 102 SER A CA 1
ATOM 838 C C . SER A 1 102 ? 15.433 0.696 -13.686 1.00 76.44 102 SER A C 1
ATOM 840 O O . SER A 1 102 ? 14.394 0.024 -13.674 1.00 76.44 102 SER A O 1
ATOM 842 N N . GLN A 1 103 ? 16.018 1.123 -14.802 1.00 70.62 103 GLN A N 1
ATOM 843 C CA . GLN A 1 103 ? 15.614 0.718 -16.145 1.00 70.62 103 GLN A CA 1
ATOM 844 C C . GLN A 1 103 ? 16.536 -0.394 -16.667 1.00 70.62 103 GLN A C 1
ATOM 846 O O . GLN A 1 103 ? 17.702 -0.466 -16.286 1.00 70.62 103 GLN A O 1
ATOM 851 N N . GLY A 1 104 ? 16.005 -1.249 -17.545 1.00 70.38 104 GLY A N 1
ATOM 852 C CA . GLY A 1 104 ? 16.763 -2.304 -18.224 1.00 70.38 104 GLY A CA 1
ATOM 853 C C . GLY A 1 104 ? 16.346 -3.732 -17.866 1.00 70.38 104 GLY A C 1
ATOM 854 O O . GLY A 1 104 ? 15.574 -3.978 -16.939 1.00 70.38 104 GLY A O 1
ATOM 855 N N . SER A 1 105 ? 16.847 -4.677 -18.661 1.00 69.12 105 SER A N 1
ATOM 856 C CA . SER A 1 105 ? 16.748 -6.122 -18.444 1.00 69.12 105 SER A CA 1
ATOM 857 C C . SER A 1 105 ? 18.056 -6.656 -17.855 1.00 69.12 105 SER A C 1
ATOM 859 O O . SER A 1 105 ? 19.126 -6.236 -18.283 1.00 69.12 105 SER A O 1
ATOM 861 N N . GLY A 1 106 ? 17.984 -7.613 -16.926 1.00 76.56 106 GLY A N 1
ATOM 862 C CA . GLY A 1 106 ? 19.164 -8.317 -16.397 1.00 76.56 106 GLY A CA 1
ATOM 863 C C . GLY A 1 106 ? 19.750 -7.751 -15.099 1.00 76.56 106 GLY A C 1
ATOM 864 O O . GLY A 1 106 ? 20.630 -8.378 -14.520 1.00 76.56 106 GLY A O 1
ATOM 865 N N . THR A 1 107 ? 19.239 -6.626 -14.595 1.00 75.12 107 THR A N 1
ATOM 866 C CA . THR A 1 107 ? 19.565 -6.108 -13.258 1.00 75.12 107 THR A CA 1
ATOM 867 C C . THR A 1 107 ? 18.366 -6.224 -12.322 1.00 75.12 107 THR A C 1
ATOM 869 O O . THR A 1 107 ? 17.212 -6.059 -12.730 1.00 75.12 107 THR A O 1
ATOM 872 N N . SER A 1 108 ? 18.631 -6.528 -11.048 1.00 79.19 108 SER A N 1
ATOM 873 C CA . SER A 1 108 ? 17.599 -6.508 -10.009 1.00 79.19 108 SER A CA 1
ATOM 874 C C . SER A 1 108 ? 16.971 -5.122 -9.935 1.00 79.19 108 SER A C 1
ATOM 876 O O . SER A 1 108 ? 17.674 -4.114 -9.839 1.00 79.19 108 SER A O 1
ATOM 878 N N . ARG A 1 109 ? 15.635 -5.068 -9.989 1.00 84.94 109 ARG A N 1
ATOM 879 C CA . ARG A 1 109 ? 14.920 -3.795 -9.931 1.00 84.94 109 ARG A CA 1
ATOM 880 C C . ARG A 1 109 ? 15.046 -3.172 -8.543 1.00 84.94 109 ARG A C 1
ATOM 882 O O . ARG A 1 109 ? 14.777 -3.841 -7.549 1.00 84.94 109 ARG A O 1
ATOM 889 N N . HIS A 1 110 ? 15.362 -1.881 -8.491 1.00 86.56 110 HIS A N 1
ATOM 890 C CA . HIS A 1 110 ? 15.293 -1.099 -7.259 1.00 86.56 110 HIS A CA 1
ATOM 891 C C . HIS A 1 110 ? 13.897 -0.498 -7.114 1.00 86.56 110 HIS A C 1
ATOM 893 O O . HIS A 1 110 ? 13.453 0.284 -7.960 1.00 86.56 110 HIS A O 1
ATOM 899 N N . TRP A 1 111 ? 13.212 -0.870 -6.039 1.00 87.12 111 TRP A N 1
ATOM 900 C CA . TRP A 1 111 ? 11.870 -0.400 -5.715 1.00 87.12 111 TRP A CA 1
ATOM 901 C C . TRP A 1 111 ? 11.927 0.632 -4.597 1.00 87.12 111 TRP A C 1
ATOM 903 O O . TRP A 1 111 ? 12.720 0.489 -3.667 1.00 87.12 111 TRP A O 1
ATOM 913 N N . SER A 1 112 ? 11.055 1.639 -4.660 1.00 87.81 112 SER A N 1
ATOM 914 C CA . SER A 1 112 ? 10.827 2.500 -3.499 1.00 87.81 112 SER A CA 1
ATOM 915 C C . SER A 1 112 ? 10.248 1.684 -2.340 1.00 87.81 112 SER A C 1
ATOM 917 O O . SER A 1 112 ? 9.476 0.741 -2.539 1.00 87.81 112 SER A O 1
ATOM 919 N N . ALA A 1 113 ? 10.569 2.107 -1.121 1.00 83.19 113 ALA A N 1
ATOM 920 C CA . ALA A 1 113 ? 10.002 1.590 0.117 1.00 83.19 113 ALA A CA 1
ATOM 921 C C . ALA A 1 113 ? 8.459 1.614 0.148 1.00 83.19 113 ALA A C 1
ATOM 923 O O . ALA A 1 113 ? 7.844 0.814 0.856 1.00 83.19 113 ALA A O 1
ATOM 924 N N . ASP A 1 114 ? 7.843 2.518 -0.616 1.00 87.31 114 ASP A N 1
ATOM 925 C CA . ASP A 1 114 ? 6.391 2.697 -0.670 1.00 87.31 114 ASP A CA 1
ATOM 926 C C . ASP A 1 114 ? 5.711 1.849 -1.760 1.00 87.31 114 ASP A C 1
ATOM 928 O O . ASP A 1 114 ? 4.496 1.645 -1.723 1.00 87.31 114 ASP A O 1
ATOM 932 N N . ALA A 1 115 ? 6.482 1.265 -2.688 1.00 92.06 115 ALA A N 1
ATOM 933 C CA . ALA A 1 115 ? 5.952 0.479 -3.805 1.00 92.06 115 ALA A CA 1
ATOM 934 C C . ALA A 1 115 ? 5.029 -0.688 -3.380 1.00 92.06 115 ALA A C 1
ATOM 936 O O . ALA A 1 115 ? 3.993 -0.862 -4.026 1.00 92.06 115 ALA A O 1
ATOM 937 N N . PRO A 1 116 ? 5.303 -1.455 -2.300 1.00 90.69 116 PRO A N 1
ATOM 938 C CA . PRO A 1 116 ? 4.378 -2.485 -1.813 1.00 90.69 116 PRO A CA 1
ATOM 939 C C . PRO A 1 116 ? 3.009 -1.956 -1.399 1.00 90.69 116 PRO A C 1
ATOM 941 O O . PRO A 1 116 ? 1.995 -2.598 -1.669 1.00 90.69 116 PRO A O 1
ATOM 944 N N . PHE A 1 117 ? 2.968 -0.784 -0.770 1.00 87.56 117 PHE A N 1
ATOM 945 C CA . PHE A 1 117 ? 1.726 -0.181 -0.295 1.00 87.56 117 PHE A CA 1
ATOM 946 C C . PHE A 1 117 ? 0.919 0.387 -1.461 1.00 87.56 117 PHE A C 1
ATOM 948 O O . PHE A 1 117 ? -0.284 0.145 -1.542 1.00 87.56 117 PHE A O 1
ATOM 955 N N . ILE A 1 118 ? 1.595 1.043 -2.411 1.00 94.06 118 ILE A N 1
ATOM 956 C CA . ILE A 1 118 ? 0.970 1.525 -3.649 1.00 94.06 118 ILE A CA 1
ATOM 957 C C . ILE A 1 118 ? 0.384 0.340 -4.429 1.00 94.06 118 ILE A C 1
ATOM 959 O O . ILE A 1 118 ? -0.775 0.383 -4.828 1.00 94.06 118 ILE A O 1
ATOM 963 N N . ALA A 1 119 ? 1.140 -0.751 -4.596 1.00 95.56 119 ALA A N 1
ATOM 964 C CA . ALA A 1 119 ? 0.671 -1.940 -5.306 1.00 95.56 119 ALA A CA 1
ATOM 965 C C . ALA A 1 119 ? -0.544 -2.593 -4.626 1.00 95.56 119 ALA A C 1
ATOM 967 O O . ALA A 1 119 ? -1.493 -2.983 -5.306 1.00 95.56 119 ALA A O 1
ATOM 968 N N . ALA A 1 120 ? -0.535 -2.701 -3.294 1.00 92.25 120 ALA A N 1
ATOM 969 C CA . ALA A 1 120 ? -1.659 -3.253 -2.541 1.00 92.25 120 ALA A CA 1
ATOM 970 C C . ALA A 1 120 ? -2.931 -2.416 -2.726 1.00 92.25 120 ALA A C 1
ATOM 972 O O . ALA A 1 120 ? -4.010 -2.960 -2.969 1.00 92.25 120 ALA A O 1
ATOM 973 N N . GLU A 1 121 ? -2.794 -1.094 -2.673 1.00 92.19 121 GLU A N 1
ATOM 974 C CA . GLU A 1 121 ? -3.916 -0.183 -2.853 1.00 92.19 121 GLU A CA 1
ATOM 975 C C . GLU A 1 121 ? -4.427 -0.183 -4.301 1.00 92.19 121 GLU A C 1
ATOM 977 O O . GLU A 1 121 ? -5.637 -0.211 -4.532 1.00 92.19 121 GLU A O 1
ATOM 982 N N . MET A 1 122 ? -3.525 -0.280 -5.283 1.00 96.75 122 MET A N 1
ATOM 983 C CA . MET A 1 122 ? -3.894 -0.485 -6.684 1.00 96.75 122 MET A CA 1
ATOM 984 C C . MET A 1 122 ? -4.740 -1.746 -6.874 1.00 96.75 122 MET A C 1
ATOM 986 O O . MET A 1 122 ? -5.786 -1.669 -7.514 1.00 96.75 122 MET A O 1
ATOM 990 N N . VAL A 1 123 ? -4.335 -2.894 -6.312 1.00 96.06 123 VAL A N 1
ATOM 991 C CA . VAL A 1 123 ? -5.127 -4.140 -6.396 1.00 96.06 123 VAL A CA 1
ATOM 992 C C . VAL A 1 123 ? -6.525 -3.941 -5.823 1.00 96.06 123 VAL A C 1
ATOM 994 O O . VAL A 1 123 ? -7.504 -4.369 -6.433 1.00 96.06 123 VAL A O 1
ATOM 997 N N . ARG A 1 124 ? -6.634 -3.261 -4.678 1.00 90.94 124 ARG A N 1
ATOM 998 C CA . ARG A 1 124 ? -7.920 -2.992 -4.029 1.00 90.94 124 ARG A CA 1
ATOM 999 C C . ARG A 1 124 ? -8.834 -2.131 -4.905 1.00 90.94 124 ARG A C 1
ATOM 1001 O O . ARG A 1 124 ? -10.011 -2.450 -5.046 1.00 90.94 124 ARG A O 1
ATOM 1008 N N . LEU A 1 125 ? -8.294 -1.068 -5.503 1.00 92.62 125 LEU A N 1
ATOM 1009 C CA . LEU A 1 125 ? -9.027 -0.166 -6.397 1.00 92.62 125 LEU A CA 1
ATOM 1010 C C . LEU A 1 125 ? -9.429 -0.863 -7.706 1.00 92.62 125 LEU A C 1
ATOM 1012 O O . LEU A 1 125 ? -10.567 -0.741 -8.152 1.00 92.62 125 LEU A O 1
ATOM 1016 N N . ILE A 1 126 ? -8.534 -1.654 -8.295 1.00 96.44 126 ILE A N 1
ATOM 1017 C CA . ILE A 1 126 ? -8.837 -2.451 -9.492 1.00 96.44 126 ILE A CA 1
ATOM 1018 C C . ILE A 1 126 ? -9.938 -3.474 -9.190 1.00 96.44 126 ILE A C 1
ATOM 1020 O O . ILE A 1 126 ? -10.854 -3.646 -9.991 1.00 96.44 126 ILE A O 1
ATOM 1024 N N . GLY A 1 127 ? -9.907 -4.100 -8.010 1.00 93.81 127 GLY A N 1
ATOM 1025 C CA . GLY A 1 127 ? -10.925 -5.057 -7.571 1.00 93.81 127 GLY A CA 1
ATOM 1026 C C . GLY A 1 127 ? -12.341 -4.477 -7.465 1.00 93.81 127 GLY A C 1
ATOM 1027 O O . GLY A 1 127 ? -13.303 -5.238 -7.508 1.00 93.81 127 GLY A O 1
ATOM 1028 N N . ILE A 1 128 ? -12.484 -3.151 -7.367 1.00 94.00 128 ILE A N 1
ATOM 1029 C CA . ILE A 1 128 ? -13.781 -2.453 -7.374 1.00 94.00 128 ILE A CA 1
ATOM 1030 C C . ILE A 1 128 ? -14.080 -1.751 -8.712 1.00 94.00 128 ILE A C 1
ATOM 1032 O O . ILE A 1 128 ? -15.033 -0.982 -8.794 1.00 94.00 128 ILE A O 1
ATOM 1036 N N . GLY A 1 129 ? -13.289 -2.017 -9.758 1.00 95.00 129 GLY A N 1
ATOM 1037 C CA . GLY A 1 129 ? -13.563 -1.585 -11.131 1.00 95.00 129 GLY A CA 1
ATOM 1038 C C . GLY A 1 129 ? -12.750 -0.393 -11.641 1.00 95.00 129 GLY A C 1
ATOM 1039 O O . GLY A 1 129 ? -13.000 0.060 -12.756 1.00 95.00 129 GLY A O 1
ATOM 1040 N N . PHE A 1 130 ? -11.772 0.123 -10.888 1.00 94.94 130 PHE A N 1
ATOM 1041 C CA . PHE A 1 130 ? -10.888 1.167 -11.421 1.00 94.94 130 PHE A CA 1
ATOM 1042 C C . PHE A 1 130 ? -9.954 0.608 -12.496 1.00 94.94 130 PHE A C 1
ATOM 1044 O O . PHE A 1 130 ? -9.458 -0.517 -12.405 1.00 94.94 130 PHE A O 1
ATOM 1051 N N . THR A 1 131 ? -9.644 1.434 -13.496 1.00 96.19 131 THR A N 1
ATOM 1052 C CA . THR A 1 131 ? -8.568 1.119 -14.438 1.00 96.19 131 THR A CA 1
ATOM 1053 C C . THR A 1 131 ? -7.213 1.147 -13.713 1.00 96.19 131 THR A C 1
ATOM 1055 O O . THR A 1 131 ? -7.050 1.908 -12.752 1.00 96.19 131 THR A O 1
ATOM 1058 N N . PRO A 1 132 ? -6.207 0.366 -14.154 1.00 96.94 132 PRO A N 1
ATOM 1059 C CA . PRO A 1 132 ? -4.891 0.357 -13.511 1.00 96.94 132 PRO A CA 1
ATOM 1060 C C . PRO A 1 132 ? -4.225 1.735 -13.418 1.00 96.94 132 PRO A C 1
ATOM 1062 O O . PRO A 1 132 ? -3.558 2.025 -12.429 1.00 96.94 132 PRO A O 1
ATOM 1065 N N . GLU A 1 133 ? -4.427 2.597 -14.416 1.00 96.06 133 GLU A N 1
ATOM 1066 C CA . GLU A 1 133 ? -3.884 3.957 -14.430 1.00 96.06 133 GLU A CA 1
ATOM 1067 C C . GLU A 1 133 ? -4.512 4.846 -13.350 1.00 96.06 133 GLU A C 1
ATOM 1069 O O . GLU A 1 133 ? -3.789 5.434 -12.545 1.00 96.06 133 GLU A O 1
ATOM 1074 N N . ALA A 1 134 ? -5.848 4.895 -13.281 1.00 94.00 134 ALA A N 1
ATOM 1075 C CA . ALA A 1 134 ? -6.551 5.663 -12.256 1.00 94.00 134 ALA A CA 1
ATOM 1076 C C . ALA A 1 134 ? -6.217 5.134 -10.852 1.00 94.00 134 ALA A C 1
ATOM 1078 O O . ALA A 1 134 ? -5.910 5.909 -9.945 1.00 94.00 134 ALA A O 1
ATOM 1079 N N . ALA A 1 135 ? -6.189 3.806 -10.695 1.00 95.50 135 ALA A N 1
ATOM 1080 C CA . ALA A 1 135 ? -5.793 3.154 -9.455 1.00 95.50 135 ALA A CA 1
ATOM 1081 C C . ALA A 1 135 ? -4.376 3.560 -9.019 1.00 95.50 135 ALA A C 1
ATOM 1083 O O . ALA A 1 135 ? -4.168 3.861 -7.847 1.00 95.50 135 ALA A O 1
ATOM 1084 N N . ALA A 1 136 ? -3.412 3.624 -9.944 1.00 95.94 136 ALA A N 1
ATOM 1085 C CA . ALA A 1 136 ? -2.038 4.025 -9.643 1.00 95.94 136 ALA A CA 1
ATOM 1086 C C . ALA A 1 136 ? -1.917 5.488 -9.196 1.00 95.94 136 ALA A C 1
ATOM 1088 O O . ALA A 1 136 ? -1.100 5.796 -8.328 1.00 95.94 136 ALA A O 1
ATOM 1089 N N . GLN A 1 137 ? -2.700 6.394 -9.788 1.00 93.69 137 GLN A N 1
ATOM 1090 C CA . GLN A 1 137 ? -2.708 7.810 -9.409 1.00 93.69 137 GLN A CA 1
ATOM 1091 C C . GLN A 1 137 ? -3.280 8.008 -8.000 1.00 93.69 137 GLN A C 1
ATOM 1093 O O . GLN A 1 137 ? -2.677 8.700 -7.179 1.00 93.69 137 GLN A O 1
ATOM 1098 N N . ILE A 1 138 ? -4.413 7.365 -7.703 1.00 92.88 138 ILE A N 1
ATOM 1099 C CA . ILE A 1 138 ? -5.043 7.429 -6.378 1.00 92.88 138 ILE A CA 1
ATOM 1100 C C . ILE A 1 138 ? -4.137 6.775 -5.335 1.00 92.88 138 ILE A C 1
ATOM 1102 O O . ILE A 1 138 ? -3.850 7.389 -4.313 1.00 92.88 138 ILE A O 1
ATOM 1106 N N . ALA A 1 139 ? -3.651 5.559 -5.600 1.00 93.31 139 ALA A N 1
ATOM 1107 C CA . ALA A 1 139 ? -2.815 4.811 -4.666 1.00 93.31 139 ALA A CA 1
ATOM 1108 C C . ALA A 1 139 ? -1.544 5.577 -4.282 1.00 93.31 139 ALA A C 1
ATOM 1110 O O . ALA A 1 139 ? -1.170 5.583 -3.113 1.00 93.31 139 ALA A O 1
ATOM 1111 N N . ARG A 1 140 ? -0.911 6.270 -5.239 1.00 92.94 140 ARG A N 1
ATOM 1112 C CA . ARG A 1 140 ? 0.230 7.143 -4.946 1.00 92.94 140 ARG A CA 1
ATOM 1113 C C . ARG A 1 140 ? -0.140 8.272 -4.003 1.00 92.94 140 ARG A C 1
ATOM 1115 O O . ARG A 1 140 ? 0.471 8.371 -2.952 1.00 92.94 140 ARG A O 1
ATOM 1122 N N . ARG A 1 141 ? -1.193 9.039 -4.298 1.00 89.62 141 ARG A N 1
ATOM 1123 C CA . ARG A 1 141 ? -1.651 10.115 -3.400 1.00 89.62 141 ARG A CA 1
ATOM 1124 C C . ARG A 1 141 ? -1.969 9.602 -2.001 1.00 89.62 141 ARG A C 1
ATOM 1126 O O . ARG A 1 141 ? -1.584 10.217 -1.024 1.00 89.62 141 ARG A O 1
ATOM 1133 N N . VAL A 1 142 ? -2.622 8.450 -1.893 1.00 86.81 142 VAL A N 1
ATOM 1134 C CA . VAL A 1 142 ? -2.993 7.859 -0.598 1.00 86.81 142 VAL A CA 1
ATOM 1135 C C . VAL A 1 142 ? -1.769 7.491 0.240 1.00 86.81 142 VAL A C 1
ATOM 1137 O O . VAL A 1 142 ? -1.790 7.638 1.462 1.00 86.81 142 VAL A O 1
ATOM 1140 N N . VAL A 1 143 ? -0.719 6.980 -0.402 1.00 86.88 143 VAL A N 1
ATOM 1141 C CA . VAL A 1 143 ? 0.481 6.492 0.285 1.00 86.88 143 VAL A CA 1
ATOM 1142 C C . VAL A 1 143 ? 1.496 7.612 0.519 1.00 86.88 143 VAL A C 1
ATOM 1144 O O . VAL A 1 143 ? 2.054 7.699 1.609 1.00 86.88 143 VAL A O 1
ATOM 1147 N N . GLU A 1 144 ? 1.724 8.457 -0.483 1.00 85.75 144 GLU A N 1
ATOM 1148 C CA . GLU A 1 144 ? 2.734 9.522 -0.488 1.00 85.75 144 GLU A CA 1
ATOM 1149 C C . GLU A 1 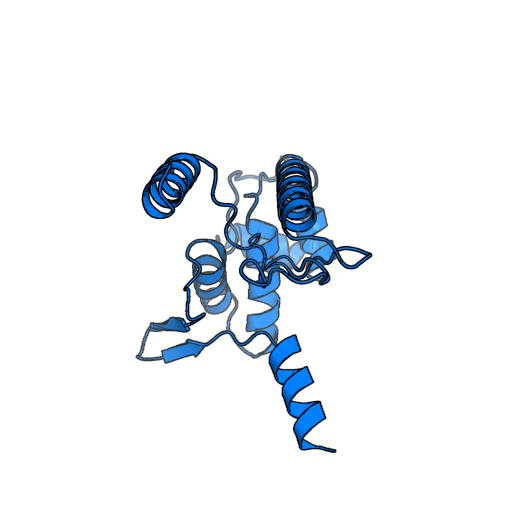144 ? 2.211 10.815 0.164 1.00 85.75 144 GLU A C 1
ATOM 1151 O O . GLU A 1 144 ? 2.974 11.538 0.798 1.00 85.75 144 GLU A O 1
ATOM 1156 N N . GLU A 1 145 ? 0.908 11.095 0.058 1.00 85.50 145 GLU A N 1
ATOM 1157 C CA . GLU A 1 145 ? 0.255 12.322 0.540 1.00 85.50 145 GLU A CA 1
ATOM 1158 C C . GLU A 1 145 ? -1.025 12.000 1.342 1.00 85.50 145 GLU A C 1
ATOM 1160 O O . GLU A 1 145 ? -2.138 12.377 0.954 1.00 85.50 145 GLU A O 1
ATOM 1165 N N . PRO A 1 146 ? -0.919 11.278 2.473 1.00 77.38 146 PRO A N 1
ATOM 1166 C CA . PRO A 1 146 ? -2.094 10.817 3.197 1.00 77.38 146 PRO A CA 1
ATOM 1167 C C . PRO A 1 146 ? -2.936 11.987 3.723 1.00 77.38 146 PRO A C 1
ATOM 1169 O O . PRO A 1 146 ? -2.487 12.801 4.534 1.00 77.38 146 PRO A O 1
ATOM 1172 N N . SER A 1 147 ? -4.204 12.023 3.318 1.00 74.25 147 SER A N 1
ATOM 1173 C CA . SER A 1 147 ? -5.190 12.975 3.830 1.00 74.25 147 SER A CA 1
ATOM 1174 C C . SER A 1 147 ? -5.611 12.608 5.257 1.00 74.25 147 SER A C 1
ATOM 1176 O O . SER A 1 147 ? -5.809 11.439 5.581 1.00 74.25 147 SER A O 1
ATOM 1178 N N . LEU A 1 148 ? -5.795 13.607 6.130 1.00 70.19 148 LEU A N 1
ATOM 1179 C CA . LEU A 1 148 ? -6.346 13.382 7.477 1.00 70.19 148 LEU A CA 1
ATOM 1180 C C . LEU A 1 148 ? -7.793 12.878 7.441 1.00 70.19 148 LEU A C 1
ATOM 1182 O O . LEU A 1 148 ? -8.226 12.204 8.374 1.00 70.19 148 LEU A O 1
ATOM 1186 N N . GLU A 1 149 ? -8.521 13.215 6.380 1.00 77.94 149 GLU A N 1
ATOM 1187 C CA . GLU A 1 149 ? -9.931 12.869 6.199 1.00 77.94 149 GLU A CA 1
ATOM 1188 C C . GLU A 1 149 ? -10.126 11.633 5.313 1.00 77.94 149 GLU A C 1
ATOM 1190 O O . GLU A 1 149 ? -11.263 11.222 5.078 1.00 77.94 149 GLU A O 1
ATOM 1195 N N . ASP A 1 150 ? -9.027 11.055 4.811 1.00 80.19 150 ASP A N 1
ATOM 1196 C CA . ASP A 1 150 ? -9.025 9.957 3.841 1.00 80.19 150 ASP A CA 1
ATOM 1197 C C . ASP A 1 150 ? -9.867 10.266 2.580 1.00 80.19 150 ASP A C 1
ATOM 1199 O O . ASP A 1 150 ? -10.427 9.367 1.949 1.00 80.19 150 ASP A O 1
ATOM 1203 N N . ARG A 1 151 ? -9.960 11.550 2.208 1.00 83.81 151 ARG A N 1
ATOM 1204 C CA . ARG A 1 151 ? -10.684 12.061 1.034 1.00 83.81 151 ARG A CA 1
ATOM 1205 C C . ARG A 1 151 ? -9.713 12.527 -0.042 1.00 83.81 151 ARG A C 1
ATOM 1207 O O . ARG A 1 151 ? -8.779 13.272 0.255 1.00 83.81 151 ARG A O 1
ATOM 1214 N N . TYR A 1 152 ? -9.954 12.102 -1.281 1.00 83.94 152 TYR A N 1
ATOM 1215 C CA . TYR A 1 152 ? -9.083 12.357 -2.428 1.00 83.94 152 TYR A CA 1
ATOM 1216 C C . TYR A 1 152 ? -9.908 12.716 -3.669 1.00 83.94 152 TYR A C 1
ATOM 1218 O O . TYR A 1 152 ? -10.789 11.961 -4.074 1.00 83.94 152 TYR A O 1
ATOM 1226 N N . HIS A 1 153 ? -9.600 13.842 -4.315 1.00 84.50 153 HIS A N 1
ATOM 1227 C CA . HIS A 1 153 ? -10.243 14.237 -5.572 1.00 84.50 153 HIS A CA 1
ATOM 1228 C C . HIS A 1 153 ? -9.558 13.583 -6.776 1.00 84.50 153 HIS A C 1
ATOM 1230 O O . HIS A 1 153 ? -8.334 13.643 -6.903 1.00 84.50 153 HIS A O 1
ATOM 1236 N N . VAL A 1 154 ? -10.338 13.002 -7.688 1.00 81.94 154 VAL A N 1
ATOM 1237 C CA . VAL A 1 154 ? -9.842 12.200 -8.826 1.00 81.94 154 VAL A CA 1
ATOM 1238 C C . VAL A 1 154 ? -10.038 12.873 -10.190 1.00 81.94 154 VAL A C 1
ATOM 1240 O O . VAL A 1 154 ? -9.936 12.229 -11.229 1.00 81.94 154 VAL A O 1
ATOM 1243 N N . GLY A 1 155 ? -10.301 14.181 -10.202 1.00 78.44 155 GLY A N 1
ATOM 1244 C CA . GLY A 1 155 ? -10.715 14.907 -11.407 1.00 78.44 155 GLY A CA 1
ATOM 1245 C C . GLY A 1 155 ? -12.218 14.775 -11.674 1.00 78.44 155 GLY A C 1
ATOM 1246 O O . GLY A 1 155 ? -12.910 14.004 -11.013 1.00 78.44 155 GLY A O 1
ATOM 1247 N N . ASN A 1 156 ? -12.742 15.578 -12.606 1.00 81.06 156 ASN A N 1
ATOM 1248 C CA . ASN A 1 156 ? -14.161 15.594 -13.005 1.00 81.06 156 ASN A CA 1
ATOM 1249 C C . ASN A 1 156 ? -15.164 15.716 -11.838 1.00 81.06 156 ASN A C 1
ATOM 1251 O O . ASN A 1 156 ? -16.272 15.193 -11.910 1.00 81.06 156 ASN A O 1
ATOM 1255 N N . GLY A 1 157 ? -14.768 16.369 -10.740 1.00 83.69 157 GLY A N 1
ATOM 1256 C CA . GLY A 1 157 ? -15.602 16.505 -9.542 1.00 83.69 157 GLY A CA 1
ATOM 1257 C C . GLY A 1 157 ? -15.798 15.214 -8.737 1.00 83.69 157 GLY A C 1
ATOM 1258 O O . GLY A 1 157 ? -16.592 15.208 -7.803 1.00 83.69 157 GLY A O 1
ATOM 1259 N N . VAL A 1 158 ? -15.087 14.128 -9.060 1.00 83.06 158 VAL A N 1
ATOM 1260 C CA . VAL A 1 158 ? -15.178 12.864 -8.321 1.00 83.06 158 VAL A CA 1
ATOM 1261 C C . VAL A 1 158 ? -14.323 12.939 -7.058 1.00 83.06 158 VAL A C 1
ATOM 1263 O O . VAL A 1 158 ? -13.135 13.266 -7.113 1.00 83.06 158 VAL A O 1
ATOM 1266 N N . GLU A 1 159 ? -14.923 12.606 -5.918 1.00 89.19 159 GLU A N 1
ATOM 1267 C CA . GLU A 1 159 ? -14.260 12.461 -4.621 1.00 89.19 159 GLU A CA 1
ATOM 1268 C C . GLU A 1 159 ? -14.288 10.986 -4.206 1.00 89.19 159 GLU A C 1
ATOM 1270 O O . GLU A 1 159 ? -15.327 10.328 -4.240 1.00 89.19 159 GLU A O 1
ATOM 1275 N N . ILE A 1 160 ? -13.133 10.459 -3.810 1.00 85.75 160 ILE A N 1
ATOM 1276 C CA . ILE A 1 160 ? -12.999 9.131 -3.221 1.00 85.75 160 ILE A CA 1
ATOM 1277 C C . ILE A 1 160 ? -12.753 9.303 -1.735 1.00 85.75 160 ILE A C 1
ATOM 1279 O O . ILE A 1 160 ? -11.753 9.896 -1.333 1.00 85.75 160 ILE A O 1
ATOM 1283 N N . GLN A 1 161 ? -13.626 8.708 -0.928 1.00 87.88 161 GLN A N 1
ATOM 1284 C CA . GLN A 1 161 ? -13.397 8.550 0.498 1.00 87.88 161 GLN A CA 1
ATOM 1285 C C . GLN A 1 161 ? -12.973 7.114 0.802 1.00 87.88 161 GLN A C 1
ATOM 1287 O O . GLN A 1 161 ? -13.729 6.158 0.601 1.00 87.88 161 GLN A O 1
ATOM 1292 N N . LEU A 1 162 ? -11.760 6.956 1.320 1.00 80.62 162 LEU A N 1
ATOM 1293 C CA . LEU A 1 162 ? -11.254 5.667 1.758 1.00 80.62 162 LEU A CA 1
ATOM 1294 C C . LEU A 1 162 ? -11.725 5.387 3.177 1.00 80.62 162 LEU A C 1
ATOM 1296 O O . LEU A 1 162 ? -11.168 5.858 4.160 1.00 80.62 162 LEU A O 1
ATOM 1300 N N . THR A 1 163 ? -12.774 4.581 3.297 1.00 79.19 163 THR A N 1
ATOM 1301 C CA . THR A 1 163 ? -13.221 4.108 4.606 1.00 79.19 163 THR A CA 1
ATOM 1302 C C . THR A 1 163 ? -12.504 2.811 4.955 1.00 79.19 163 THR A C 1
ATOM 1304 O O . THR A 1 163 ? -12.464 1.859 4.174 1.00 79.19 163 THR A O 1
ATOM 1307 N N . ASN A 1 164 ? -11.918 2.759 6.152 1.00 67.75 164 ASN A N 1
ATOM 1308 C CA . ASN A 1 164 ? -11.284 1.544 6.646 1.00 67.75 164 ASN A CA 1
ATOM 1309 C C . ASN A 1 164 ? -12.338 0.426 6.757 1.00 67.75 164 ASN A C 1
ATOM 1311 O O . ASN A 1 164 ? -13.211 0.462 7.629 1.00 67.75 164 ASN A O 1
ATOM 1315 N N . TRP A 1 165 ? -12.252 -0.563 5.867 1.00 56.44 165 TRP A N 1
ATOM 1316 C CA . TRP A 1 165 ? -13.280 -1.590 5.674 1.00 56.44 165 TRP A CA 1
ATOM 1317 C C . TRP A 1 165 ? -13.551 -2.413 6.941 1.00 56.44 165 TRP A C 1
ATOM 1319 O O . TRP A 1 165 ? -14.691 -2.792 7.200 1.00 56.44 165 TRP A O 1
ATOM 1329 N N . ASP A 1 166 ? -12.537 -2.609 7.788 1.00 53.62 166 ASP A N 1
ATOM 1330 C CA . ASP A 1 166 ? -12.686 -3.281 9.084 1.00 53.62 166 ASP A CA 1
ATOM 1331 C C . ASP A 1 166 ? -13.597 -2.509 10.045 1.00 53.62 166 ASP A C 1
ATOM 1333 O O . ASP A 1 166 ? -14.402 -3.107 10.762 1.00 53.62 166 ASP A O 1
ATOM 1337 N N . ALA A 1 167 ? -13.503 -1.177 10.046 1.00 56.00 167 ALA A N 1
ATOM 1338 C CA . ALA A 1 167 ? -14.361 -0.331 10.867 1.00 56.00 167 ALA A CA 1
ATOM 1339 C C . ALA A 1 167 ? -15.800 -0.334 10.329 1.00 56.00 167 ALA A C 1
ATOM 1341 O O . ALA A 1 167 ? -16.746 -0.489 11.101 1.00 56.00 167 ALA A O 1
ATOM 1342 N N . ALA A 1 168 ? -15.963 -0.261 9.005 1.00 52.28 168 ALA A N 1
ATOM 1343 C CA . ALA A 1 168 ? -17.271 -0.317 8.355 1.00 52.28 168 ALA A CA 1
ATOM 1344 C C . ALA A 1 168 ? -17.967 -1.679 8.553 1.00 52.28 168 ALA A C 1
ATOM 1346 O O . ALA A 1 168 ? -19.163 -1.740 8.847 1.00 52.28 168 ALA A O 1
ATOM 1347 N N . ARG A 1 169 ? -17.223 -2.789 8.464 1.00 50.16 169 ARG A N 1
ATOM 1348 C CA . ARG A 1 169 ? -17.743 -4.145 8.698 1.00 50.16 169 ARG A CA 1
ATOM 1349 C C . ARG A 1 169 ? -18.111 -4.373 10.165 1.00 50.16 169 ARG A C 1
ATOM 1351 O O . ARG A 1 169 ? -19.143 -4.983 10.440 1.00 50.16 169 ARG A O 1
ATOM 1358 N N . ALA A 1 170 ? -17.304 -3.872 11.102 1.00 56.56 170 ALA A N 1
ATOM 1359 C CA . ALA A 1 170 ? -17.624 -3.917 12.528 1.00 56.56 170 ALA A CA 1
ATOM 1360 C C . ALA A 1 170 ? -18.881 -3.097 12.865 1.00 56.56 170 ALA A C 1
ATOM 1362 O O . ALA A 1 170 ? -19.697 -3.545 13.668 1.00 56.56 170 ALA A O 1
ATOM 1363 N N . ALA A 1 171 ? -19.070 -1.939 12.223 1.00 55.72 171 ALA A N 1
ATOM 1364 C CA . ALA A 1 171 ? -20.272 -1.122 12.384 1.00 55.72 171 ALA A CA 1
ATOM 1365 C C . ALA A 1 171 ? -21.533 -1.841 11.873 1.00 55.72 171 ALA A C 1
ATOM 1367 O O . ALA A 1 171 ? -22.522 -1.906 12.595 1.00 55.72 171 ALA A O 1
ATOM 1368 N N . ARG A 1 172 ? -21.476 -2.475 10.691 1.00 68.50 172 ARG A N 1
ATOM 1369 C CA . ARG A 1 172 ? -22.611 -3.233 10.123 1.00 68.50 172 ARG A CA 1
ATOM 1370 C C . ARG A 1 172 ? -23.043 -4.433 10.970 1.00 68.50 172 ARG A C 1
ATOM 1372 O O . ARG A 1 172 ? -24.224 -4.747 11.013 1.00 68.50 172 ARG A O 1
ATOM 1379 N N . LYS A 1 173 ? -22.110 -5.106 11.654 1.00 66.31 173 LYS A N 1
ATOM 1380 C CA . LYS A 1 173 ? -22.454 -6.202 12.579 1.00 66.31 173 LYS A CA 1
ATOM 1381 C C . LYS A 1 173 ? -23.194 -5.723 13.831 1.00 66.31 173 LYS A C 1
ATOM 1383 O O . LYS A 1 173 ? -23.938 -6.506 14.401 1.00 66.31 173 LYS A O 1
ATOM 1388 N N . LYS A 1 174 ? -22.984 -4.474 14.266 1.00 65.00 174 LYS A N 1
ATOM 1389 C CA . LYS A 1 174 ? -23.643 -3.910 15.455 1.00 65.00 174 LYS A CA 1
ATOM 1390 C C . LYS A 1 174 ? -25.076 -3.452 15.205 1.00 65.00 174 LYS A C 1
ATOM 1392 O O . LYS A 1 174 ? -25.833 -3.392 16.154 1.00 65.00 174 LYS A O 1
ATOM 1397 N N . THR A 1 175 ? -25.431 -3.104 13.971 1.00 69.81 175 THR A N 1
ATOM 1398 C CA . THR A 1 175 ? -26.797 -2.691 13.610 1.00 69.81 175 THR A CA 1
ATOM 1399 C C . THR A 1 175 ? -27.708 -3.855 13.222 1.00 69.81 175 THR A C 1
ATOM 1401 O O . THR A 1 175 ? -28.898 -3.643 13.032 1.00 69.81 175 THR A O 1
ATOM 1404 N N . ALA A 1 176 ? -27.164 -5.064 13.075 1.00 64.62 176 ALA A N 1
ATOM 1405 C CA . ALA A 1 176 ? -27.912 -6.271 12.719 1.00 64.62 176 ALA A CA 1
ATOM 1406 C C . ALA A 1 176 ? -28.280 -7.154 13.931 1.00 64.62 176 ALA A C 1
ATOM 1408 O O . ALA A 1 176 ? -28.796 -8.252 13.736 1.00 64.62 176 ALA A O 1
ATOM 1409 N N . ALA A 1 177 ? -27.974 -6.703 15.150 1.00 59.78 177 ALA A N 1
ATOM 1410 C CA . ALA A 1 177 ? -28.287 -7.358 16.419 1.00 59.78 177 ALA A CA 1
ATOM 1411 C C . ALA A 1 177 ? -29.139 -6.411 17.266 1.00 59.78 177 ALA A C 1
ATOM 1413 O O . ALA A 1 177 ? -30.029 -6.921 17.975 1.00 59.78 177 ALA A O 1
#

Solvent-accessible surface area (backbone atoms only — not comparable to full-atom values): 10407 Å² total; per-residue (Å²): 134,56,74,67,58,54,50,54,55,51,54,61,67,53,75,79,52,87,76,62,68,60,58,47,62,72,64,69,86,56,70,60,74,39,59,37,37,33,59,76,66,53,64,50,98,52,65,27,46,52,71,54,35,53,52,49,45,52,52,52,48,50,51,51,51,54,61,47,69,44,59,90,47,49,70,58,48,32,31,71,76,54,70,50,50,71,69,54,52,52,49,35,46,76,71,63,52,38,63,62,80,56,86,82,84,95,62,87,62,42,59,46,72,57,33,47,59,30,50,42,42,22,52,56,38,37,74,75,70,42,53,70,67,61,16,26,56,51,20,41,43,55,55,79,56,62,48,95,79,35,57,45,77,76,57,96,87,41,72,47,72,66,69,63,60,70,61,55,53,56,52,56,58,63,76,76,110

Foldseek 3Di:
DDPVVVVVVVVVVVPPDPPQFQFDFPPLPDQDFAWTAGSVGDTDPGGDGNVVSVVVSVVVVVVLVVVLPPQQCVLVLLCVLAVDDSVVVVVCVVVVLFDWDDDDPDDRIGGHSCRSQLSNQLSVCVVVPDDSNLSSVLSCCCRVPNDPQCWDDSPPRDIDRDDPVVVVVVVVVVVVD

pLDDT: mean 78.15, std 15.93, range [42.19, 96.94]

Secondary structure (DSSP, 8-state):
--HHHHHHHHHHHHTTS---TT-SBTTTT--SSEEEEBTTS-EEEEEE-HHHHHHHHHHHHHHHHHHHT-TTSHHHHHHHHH---HHHHHHHHHTTSS-B---SSSSPPPB-TTHHHHHHHHHHHHHTT--HHHHHHHHHHHHHS--TT-EEE-STT-EEE---HHHHHHHHHHS--

Mean predicted aligned error: 12.45 Å